Protein AF-A0A7K1B2I3-F1 (afdb_monomer)

Sequence (216 aa):
MTERLTTEQFRALHPAQASAEKARLERSIAGKRATAAGRYFERELASVHAGWERSLVARIRMLPVPTVPVKTAGRGFTGLRKLSERQDVDFLGVMGPSADLLGDKRLPMLQGRMIALEVKATTEHANRLKVVAPGKGYGGLRAHQLNALIDLHNWYAAVVAVLWKNEDRIGVLTGRQMVNRYPDRAKPPTSFEWADFEQIDRLDQWLLVAARGALS

Solvent-accessible surface area (backbone atoms only — not comparable to full-atom values): 11903 Å² total; per-residue (Å²): 136,83,84,78,73,48,76,67,56,46,37,72,76,35,50,69,60,45,50,53,50,51,56,50,51,53,51,52,50,52,51,54,50,24,53,51,50,32,57,50,52,54,50,54,49,51,52,49,31,52,52,29,40,77,60,36,26,24,47,58,43,73,59,80,82,50,63,37,77,40,75,49,92,96,68,53,73,70,86,45,67,42,78,64,60,85,77,51,51,49,27,44,32,32,33,22,85,39,29,45,80,72,75,42,91,67,39,55,82,42,44,71,30,43,31,39,34,32,77,47,46,39,77,53,93,59,68,53,50,37,34,35,55,91,95,56,80,90,83,58,49,43,51,66,28,53,51,45,41,44,46,39,25,74,77,62,66,18,33,16,35,39,39,38,36,44,57,96,43,38,30,39,34,22,32,48,52,50,44,72,73,43,74,53,79,92,58,71,55,66,51,46,49,55,87,65,29,53,76,46,94,49,80,86,47,52,62,56,54,18,42,53,37,63,75,108

pLDDT: mean 86.62, std 11.39, range [39.0, 98.5]

Mean predicted aligned error: 8.17 Å

Secondary structure (DSSP, 8-state):
------HHHHHHH-HHHHHHHHHHHHHHHHHHHHHHHHHHHHHHHHHHHHHHHHTTSEEEEEPPPPEEEEEETTTEEEEEEEE-S--S-SEEEEE-TTGGGGS-TTGGGGTT-EEEEEEEEESS--SEEEEEPTT--SSSEEHHHHHHHHHHHHHH--EEEEEEEETTEEEEEEHHHHHHH---TTS--SEEEGGGSEEESSGGGHHHHHHHHHH-

Foldseek 3Di:
DDDDQDPVRCCVVCVPVVVVVVVVVVVVVQVVVQVVQQVVVVVVVVVLQVVCVVVQQKHKDFDDQAWDFDQDPPPGTPPDIDRDDDDLARMKIFGGCVVCVLPDPCRNVRHGAMETEHEGEGQAQDQKFFEDEPPDDDGGHDLSSLVVQLCSCPPRLHLYWYWYHRNQKIFTQESQLSCVVPVDSVDDDRIDGSVSTDIDNDPSNRSVVSVVSSVD

Structure (mmCIF, N/CA/C/O backbone):
data_AF-A0A7K1B2I3-F1
#
_entry.id   AF-A0A7K1B2I3-F1
#
loop_
_atom_site.group_PDB
_atom_site.id
_atom_site.type_symbol
_atom_site.label_atom_id
_atom_site.label_alt_id
_atom_site.label_comp_id
_atom_site.label_asym_id
_atom_site.label_entity_id
_atom_site.label_seq_id
_atom_site.pdbx_PDB_ins_code
_atom_site.Cartn_x
_atom_site.Cartn_y
_atom_site.Cartn_z
_atom_site.occupancy
_atom_site.B_iso_or_equiv
_atom_site.auth_seq_id
_atom_site.auth_comp_id
_atom_site.auth_asym_id
_atom_site.auth_atom_id
_atom_site.pdbx_PDB_model_num
ATOM 1 N N . MET A 1 1 ? 34.674 -16.429 -45.889 1.00 39.00 1 MET A N 1
ATOM 2 C CA . MET A 1 1 ? 35.081 -16.555 -44.475 1.00 39.00 1 MET A CA 1
ATOM 3 C C . MET A 1 1 ? 34.605 -15.306 -43.752 1.00 39.00 1 MET A C 1
ATOM 5 O O . MET A 1 1 ? 35.021 -14.226 -44.139 1.00 39.00 1 MET A O 1
ATOM 9 N N . THR A 1 2 ? 33.676 -15.417 -42.804 1.00 46.53 2 THR A N 1
ATOM 10 C CA . THR A 1 2 ? 33.201 -14.278 -41.999 1.00 46.53 2 THR A CA 1
ATOM 11 C C . THR A 1 2 ? 33.968 -14.296 -40.682 1.00 46.53 2 THR A C 1
ATOM 13 O O . THR A 1 2 ? 33.688 -15.132 -39.823 1.00 46.53 2 THR A O 1
ATOM 16 N N . GLU A 1 3 ? 34.974 -13.432 -40.541 1.00 53.03 3 GLU A N 1
ATOM 17 C CA . GLU A 1 3 ? 35.676 -13.254 -39.268 1.00 53.03 3 GLU A CA 1
ATOM 18 C C . GLU A 1 3 ? 34.683 -12.743 -38.219 1.00 53.03 3 GLU A C 1
ATOM 20 O O . GLU A 1 3 ? 34.057 -11.694 -38.377 1.00 53.03 3 GLU A O 1
ATOM 25 N N . ARG A 1 4 ? 34.482 -13.523 -37.151 1.00 58.97 4 ARG A N 1
ATOM 26 C CA . ARG A 1 4 ? 33.692 -13.083 -36.001 1.00 58.97 4 ARG A CA 1
ATOM 27 C C . ARG A 1 4 ? 34.584 -12.200 -35.141 1.00 58.97 4 ARG A C 1
ATOM 29 O O . ARG A 1 4 ? 35.516 -12.700 -34.519 1.00 58.97 4 ARG A O 1
ATOM 36 N N . LEU A 1 5 ? 34.272 -10.907 -35.106 1.00 66.88 5 LEU A N 1
ATOM 37 C CA . LEU A 1 5 ? 34.878 -9.956 -34.176 1.00 66.88 5 LEU A CA 1
ATOM 38 C C . LEU A 1 5 ? 34.759 -10.477 -32.741 1.00 66.88 5 LEU A C 1
ATOM 40 O O . LEU A 1 5 ? 33.695 -10.951 -32.325 1.00 66.88 5 LEU A O 1
ATOM 44 N N . THR A 1 6 ? 35.839 -10.367 -31.972 1.00 77.31 6 THR A N 1
ATOM 45 C CA . THR A 1 6 ? 35.788 -10.645 -30.535 1.00 77.31 6 THR A CA 1
ATOM 46 C C . THR A 1 6 ? 34.947 -9.583 -29.823 1.00 77.31 6 THR A C 1
ATOM 48 O O . THR A 1 6 ? 34.767 -8.466 -30.312 1.00 77.31 6 THR A O 1
ATOM 51 N N . THR A 1 7 ? 34.433 -9.900 -28.632 1.00 66.94 7 THR A N 1
ATOM 52 C CA . THR A 1 7 ? 33.639 -8.960 -27.821 1.00 66.94 7 THR A CA 1
ATOM 53 C C . THR A 1 7 ? 34.386 -7.649 -27.548 1.00 66.94 7 THR A C 1
ATOM 55 O O . THR A 1 7 ? 33.771 -6.587 -27.488 1.00 66.94 7 THR A O 1
ATOM 58 N N . GLU A 1 8 ? 35.711 -7.703 -27.403 1.00 69.12 8 GLU A N 1
ATOM 59 C CA . GLU A 1 8 ? 36.558 -6.521 -27.208 1.00 69.12 8 GLU A CA 1
ATOM 60 C C . GLU A 1 8 ? 36.711 -5.705 -28.495 1.00 69.12 8 GLU A C 1
ATOM 62 O O . GLU A 1 8 ? 36.554 -4.485 -28.462 1.00 69.12 8 GLU A O 1
ATOM 67 N N . GLN A 1 9 ? 36.901 -6.367 -29.642 1.00 72.69 9 GLN A N 1
ATOM 68 C CA . GLN A 1 9 ? 36.965 -5.702 -30.947 1.00 72.69 9 GLN A CA 1
ATOM 69 C C . GLN A 1 9 ? 35.623 -5.053 -31.326 1.00 72.69 9 GLN A C 1
ATOM 71 O O . GLN A 1 9 ? 35.599 -3.924 -31.810 1.00 72.69 9 GLN A O 1
ATOM 76 N N . PHE A 1 10 ? 34.493 -5.705 -31.034 1.00 67.56 10 PHE A N 1
ATOM 77 C CA . PHE A 1 10 ? 33.159 -5.131 -31.239 1.00 67.56 10 PHE A CA 1
ATOM 78 C C . PHE A 1 10 ? 32.920 -3.891 -30.361 1.00 67.56 10 PHE A C 1
ATOM 80 O O . PHE A 1 10 ? 32.390 -2.890 -30.838 1.00 67.56 10 PHE A O 1
ATOM 87 N N . ARG A 1 11 ? 33.345 -3.918 -29.088 1.00 65.56 11 ARG A N 1
ATOM 88 C CA . ARG A 1 11 ? 33.242 -2.754 -28.185 1.00 65.56 11 ARG A CA 1
ATOM 89 C C . ARG A 1 11 ? 34.089 -1.572 -28.652 1.00 65.56 11 ARG A C 1
ATOM 91 O O . ARG A 1 11 ? 33.643 -0.437 -28.507 1.00 65.56 11 ARG A O 1
ATOM 98 N N . ALA A 1 12 ? 35.272 -1.837 -29.204 1.00 66.88 12 ALA A N 1
ATOM 99 C CA . ALA A 1 12 ? 36.150 -0.807 -29.750 1.00 66.88 12 ALA A CA 1
ATOM 100 C C . ALA A 1 12 ? 35.588 -0.181 -31.041 1.00 66.88 12 ALA A C 1
ATOM 102 O O . ALA A 1 12 ? 35.685 1.029 -31.224 1.00 66.88 12 ALA A O 1
ATOM 103 N N . LEU A 1 13 ? 34.956 -0.985 -31.904 1.00 72.44 13 LEU A N 1
ATOM 104 C CA . LEU A 1 13 ? 34.384 -0.534 -33.181 1.00 72.44 13 LEU A CA 1
ATOM 105 C C . LEU A 1 13 ? 32.986 0.097 -33.045 1.00 72.44 13 LEU A C 1
ATOM 107 O O . LEU A 1 13 ? 32.622 0.963 -33.840 1.00 72.44 13 LEU A O 1
ATOM 111 N N . HIS A 1 14 ? 32.205 -0.295 -32.033 1.00 68.50 14 HIS A N 1
ATOM 112 C CA . HIS A 1 14 ? 30.835 0.188 -31.808 1.00 68.50 14 HIS A CA 1
ATOM 113 C C . HIS A 1 14 ? 30.597 0.655 -30.355 1.00 68.50 14 HIS A C 1
ATOM 115 O O . HIS A 1 14 ? 29.705 0.142 -29.666 1.00 68.50 14 HIS A O 1
ATOM 121 N N . PRO A 1 15 ? 31.339 1.667 -29.867 1.00 71.25 15 PRO A N 1
ATOM 122 C CA . PRO A 1 15 ? 31.304 2.087 -28.462 1.00 71.25 15 PRO A CA 1
ATOM 123 C C . PRO A 1 15 ? 29.914 2.560 -27.999 1.00 71.25 15 PRO A C 1
ATOM 125 O O . PRO A 1 15 ? 29.503 2.281 -26.872 1.00 71.25 15 PRO A O 1
ATOM 128 N N . ALA A 1 16 ? 29.141 3.210 -28.877 1.00 70.44 16 ALA A N 1
ATOM 129 C CA . ALA A 1 16 ? 27.781 3.660 -28.568 1.00 70.44 16 ALA A CA 1
ATOM 130 C C . ALA A 1 16 ? 26.792 2.492 -28.377 1.00 70.44 16 ALA A C 1
ATOM 132 O O . ALA A 1 16 ? 25.972 2.520 -27.457 1.00 70.44 16 ALA A O 1
ATOM 133 N N . GLN A 1 17 ? 26.886 1.443 -29.202 1.00 72.00 17 GLN A N 1
ATOM 134 C CA . GLN A 1 17 ? 26.028 0.256 -29.093 1.00 72.00 17 GLN A CA 1
ATOM 135 C C . GLN A 1 17 ? 26.407 -0.590 -27.873 1.00 72.00 17 GLN A C 1
ATOM 137 O O . GLN A 1 17 ? 25.529 -0.994 -27.111 1.00 72.00 17 GLN A O 1
ATOM 142 N N . ALA A 1 18 ? 27.707 -0.767 -27.619 1.00 68.31 18 ALA A N 1
ATOM 143 C CA . ALA A 1 18 ? 28.205 -1.438 -26.422 1.00 68.31 18 ALA A CA 1
ATOM 144 C C . ALA A 1 18 ? 27.770 -0.736 -25.121 1.00 68.31 18 ALA A C 1
ATOM 146 O O . ALA A 1 18 ? 27.365 -1.399 -24.164 1.00 68.31 18 ALA A O 1
ATOM 147 N N . SER A 1 19 ? 27.809 0.601 -25.092 1.00 74.81 19 SER A N 1
ATOM 148 C CA . SER A 1 19 ? 27.317 1.402 -23.963 1.00 74.81 19 SER A CA 1
ATOM 149 C C . SER A 1 19 ? 25.803 1.243 -23.762 1.00 74.81 19 SER A C 1
ATOM 151 O O . SER A 1 19 ? 25.343 0.986 -22.646 1.00 74.81 19 SER A O 1
ATOM 153 N N . ALA A 1 20 ? 25.019 1.296 -24.845 1.00 74.12 20 ALA A N 1
ATOM 154 C CA . ALA A 1 20 ? 23.568 1.108 -24.790 1.00 74.12 20 ALA A CA 1
ATOM 155 C C . ALA A 1 20 ? 23.169 -0.295 -24.292 1.00 74.12 20 ALA A C 1
ATOM 157 O O . ALA A 1 20 ? 22.218 -0.438 -23.516 1.00 74.12 20 ALA A O 1
ATOM 158 N N . GLU A 1 21 ? 23.905 -1.328 -24.704 1.00 72.06 21 GLU A N 1
ATOM 159 C CA . GLU A 1 21 ? 23.673 -2.711 -24.291 1.00 72.06 21 GLU A CA 1
ATOM 160 C C . GLU A 1 21 ? 24.080 -2.959 -22.833 1.00 72.06 21 GLU A C 1
ATOM 162 O O . GLU A 1 21 ? 23.312 -3.567 -22.080 1.00 72.06 21 GLU A O 1
ATOM 167 N N . LYS A 1 22 ? 25.206 -2.387 -22.387 1.00 76.31 22 LYS A N 1
ATOM 168 C CA . LYS A 1 22 ? 25.591 -2.363 -20.968 1.00 76.31 22 LYS A CA 1
ATOM 169 C C . LYS A 1 22 ? 24.502 -1.705 -20.111 1.00 76.31 22 LYS A C 1
ATOM 171 O O . LYS A 1 22 ? 24.010 -2.329 -19.173 1.00 76.31 22 LYS A O 1
ATOM 176 N N . ALA A 1 23 ? 24.028 -0.520 -20.499 1.00 71.19 23 ALA A N 1
ATOM 177 C CA . ALA A 1 23 ? 22.956 0.187 -19.793 1.00 71.19 23 ALA A CA 1
ATOM 178 C C . ALA A 1 23 ? 21.617 -0.578 -19.808 1.00 71.19 23 ALA A C 1
ATOM 180 O O . ALA A 1 23 ? 20.786 -0.437 -18.907 1.00 71.19 23 ALA A O 1
ATOM 181 N N . ARG A 1 24 ? 21.346 -1.380 -20.845 1.00 75.69 24 ARG A N 1
ATOM 182 C CA . ARG A 1 24 ? 20.170 -2.266 -20.898 1.00 75.69 24 ARG A CA 1
ATOM 183 C C . ARG A 1 24 ? 20.307 -3.436 -19.920 1.00 75.69 24 ARG A C 1
ATOM 185 O O . ARG A 1 24 ? 19.342 -3.741 -19.217 1.00 75.69 24 ARG A O 1
ATOM 192 N N . LEU A 1 25 ? 21.473 -4.078 -19.873 1.00 72.50 25 LEU A N 1
ATOM 193 C CA . LEU A 1 25 ? 21.763 -5.181 -18.952 1.00 72.50 25 LEU A CA 1
ATOM 194 C C . LEU A 1 25 ? 21.707 -4.719 -17.494 1.00 72.50 25 LEU A C 1
ATOM 196 O O . LEU A 1 25 ? 21.034 -5.358 -16.686 1.00 72.50 25 LEU A O 1
ATOM 200 N N . GLU A 1 26 ? 22.317 -3.577 -17.178 1.00 76.56 26 GLU A N 1
ATOM 201 C CA . GLU A 1 26 ? 22.266 -2.964 -15.845 1.00 76.56 26 GLU A CA 1
ATOM 202 C C . GLU A 1 26 ? 20.821 -2.688 -15.414 1.00 76.56 26 GLU A C 1
ATOM 204 O O . GLU A 1 26 ? 20.403 -3.129 -14.342 1.00 76.56 26 GLU A O 1
ATOM 209 N N . ARG A 1 27 ? 20.004 -2.087 -16.294 1.00 73.00 27 ARG A N 1
ATOM 210 C CA . ARG A 1 27 ? 18.562 -1.898 -16.046 1.00 73.00 27 ARG A CA 1
ATOM 211 C C . ARG A 1 27 ? 17.826 -3.218 -15.813 1.00 73.00 27 ARG A C 1
ATOM 213 O O . ARG A 1 27 ? 16.960 -3.291 -14.941 1.00 73.00 27 ARG A O 1
ATOM 220 N N . SER A 1 28 ? 18.156 -4.270 -16.562 1.00 75.62 28 SER A N 1
ATOM 221 C CA . SER A 1 28 ? 17.544 -5.588 -16.365 1.00 75.62 28 SER A CA 1
ATOM 222 C C . SER A 1 28 ? 17.925 -6.210 -15.020 1.00 75.62 28 SER A C 1
ATOM 224 O O . SER A 1 28 ? 17.071 -6.842 -14.393 1.00 75.62 28 SER A O 1
ATOM 226 N N . ILE A 1 29 ? 19.177 -6.064 -14.581 1.00 73.56 29 ILE A N 1
ATOM 227 C CA . ILE A 1 29 ? 19.655 -6.575 -13.290 1.00 73.56 29 ILE A CA 1
ATOM 228 C C . ILE A 1 29 ? 18.995 -5.801 -12.145 1.00 73.56 29 ILE A C 1
ATOM 230 O O . ILE A 1 29 ? 18.458 -6.428 -11.230 1.00 73.56 29 ILE A O 1
ATOM 234 N N . ALA A 1 30 ? 18.956 -4.468 -12.231 1.00 71.06 30 ALA A N 1
ATOM 235 C CA . ALA A 1 30 ? 18.268 -3.612 -11.267 1.00 71.06 30 ALA A CA 1
ATOM 236 C C . ALA A 1 30 ? 16.782 -3.993 -11.140 1.00 71.06 30 ALA A C 1
ATOM 238 O O . ALA A 1 30 ? 16.285 -4.202 -10.034 1.00 71.06 30 ALA A O 1
ATOM 239 N N . GLY A 1 31 ? 16.090 -4.219 -12.264 1.00 69.56 31 GLY A N 1
ATOM 240 C CA . GLY A 1 31 ? 14.696 -4.675 -12.263 1.00 69.56 31 GLY A CA 1
ATOM 241 C C . GLY A 1 31 ? 14.488 -6.034 -11.579 1.00 69.56 31 GLY A C 1
ATOM 242 O O . GLY A 1 31 ? 13.541 -6.206 -10.805 1.00 69.56 31 GLY A O 1
ATOM 243 N N . LYS A 1 32 ? 15.389 -7.001 -11.804 1.00 76.06 32 LYS A N 1
ATOM 244 C CA . LYS A 1 32 ? 15.342 -8.310 -11.124 1.00 76.06 32 LYS A CA 1
ATOM 245 C C . LYS A 1 32 ? 15.567 -8.181 -9.615 1.00 76.06 32 LYS A C 1
ATOM 247 O O . LYS A 1 32 ? 14.852 -8.827 -8.849 1.00 76.06 32 LYS A O 1
ATOM 252 N N . ARG A 1 33 ? 16.513 -7.336 -9.190 1.00 73.00 33 ARG A N 1
ATOM 253 C CA . ARG A 1 33 ? 16.783 -7.052 -7.770 1.00 73.00 33 ARG A CA 1
ATOM 254 C C . ARG A 1 33 ? 15.584 -6.387 -7.093 1.00 73.00 33 ARG A C 1
ATOM 256 O O . ARG A 1 33 ? 15.138 -6.885 -6.065 1.00 73.00 33 ARG A O 1
ATOM 263 N N . ALA A 1 34 ? 14.996 -5.364 -7.713 1.00 71.56 34 ALA A N 1
ATOM 264 C CA . ALA A 1 34 ? 13.784 -4.706 -7.220 1.00 71.56 34 ALA A CA 1
ATOM 265 C C . ALA A 1 34 ? 12.611 -5.688 -7.062 1.00 71.56 34 ALA A C 1
ATOM 267 O O . ALA A 1 34 ? 11.933 -5.691 -6.040 1.00 71.56 34 ALA A O 1
ATOM 268 N N . THR A 1 35 ? 12.424 -6.589 -8.031 1.00 78.25 35 THR A N 1
ATOM 269 C CA . THR A 1 35 ? 11.387 -7.635 -7.954 1.00 78.25 35 THR A CA 1
ATOM 270 C C . THR A 1 35 ? 11.635 -8.602 -6.792 1.00 78.25 35 THR A C 1
ATOM 272 O O . THR A 1 35 ? 10.702 -9.017 -6.107 1.00 78.25 35 THR A O 1
ATOM 275 N N . ALA A 1 36 ? 12.892 -8.991 -6.556 1.00 79.88 36 ALA A N 1
ATOM 276 C CA . ALA A 1 36 ? 13.245 -9.853 -5.431 1.00 79.88 36 ALA A CA 1
ATOM 277 C C . ALA A 1 36 ? 13.013 -9.158 -4.078 1.00 79.88 36 ALA A C 1
ATOM 279 O O . ALA A 1 36 ? 12.425 -9.771 -3.188 1.00 79.88 36 ALA A O 1
ATOM 280 N N . ALA A 1 37 ? 13.409 -7.888 -3.956 1.00 80.00 37 ALA A N 1
ATOM 281 C CA . ALA A 1 37 ? 13.174 -7.079 -2.762 1.00 80.00 37 ALA A CA 1
ATOM 282 C C . ALA A 1 37 ? 11.676 -6.886 -2.482 1.00 80.00 37 ALA A C 1
ATOM 284 O O . ALA A 1 37 ? 11.250 -7.070 -1.345 1.00 80.00 37 ALA A O 1
ATOM 285 N N . GLY A 1 38 ? 10.872 -6.620 -3.518 1.00 84.00 38 GLY A N 1
ATOM 286 C CA . GLY A 1 38 ? 9.412 -6.541 -3.405 1.00 84.00 38 GLY A CA 1
ATOM 287 C C . GLY A 1 38 ? 8.804 -7.823 -2.839 1.00 84.00 38 GLY A C 1
ATOM 288 O O . GLY A 1 38 ? 8.126 -7.780 -1.820 1.00 84.00 38 GLY A O 1
ATOM 289 N N . ARG A 1 39 ? 9.156 -8.986 -3.403 1.00 87.00 39 ARG A N 1
ATOM 290 C CA . ARG A 1 39 ? 8.669 -10.287 -2.904 1.00 87.00 39 ARG A CA 1
ATOM 291 C C . ARG A 1 39 ? 9.111 -10.606 -1.478 1.00 87.00 39 ARG A C 1
ATOM 293 O O . ARG A 1 39 ? 8.418 -11.320 -0.759 1.00 87.00 39 ARG A O 1
ATOM 300 N N . TYR A 1 40 ? 10.300 -10.167 -1.071 1.00 89.44 40 TYR A N 1
ATOM 301 C CA . TYR A 1 40 ? 10.732 -10.321 0.315 1.00 89.44 40 TYR A CA 1
ATOM 302 C C . TYR A 1 40 ? 9.883 -9.445 1.244 1.00 89.44 40 TYR A C 1
ATOM 304 O O . TYR A 1 40 ? 9.321 -9.965 2.203 1.00 89.44 40 TYR A O 1
ATOM 312 N N . PHE A 1 41 ? 9.686 -8.177 0.884 1.00 92.62 41 PHE A N 1
ATOM 313 C CA . PHE A 1 41 ? 8.874 -7.242 1.659 1.00 92.62 41 PHE A CA 1
ATOM 314 C C . PHE A 1 41 ? 7.400 -7.673 1.773 1.00 92.62 41 PHE A C 1
ATOM 316 O O . PHE A 1 41 ? 6.819 -7.623 2.854 1.00 92.62 41 PHE A O 1
ATOM 323 N N . GLU A 1 42 ? 6.809 -8.194 0.695 1.00 93.12 42 GLU A N 1
ATOM 324 C CA . GLU A 1 42 ? 5.458 -8.778 0.701 1.00 93.12 42 GLU A CA 1
ATOM 325 C C . GLU A 1 42 ? 5.330 -9.960 1.678 1.00 93.12 42 GLU A C 1
ATOM 327 O O . GLU A 1 42 ? 4.302 -10.114 2.340 1.00 93.12 42 GLU A O 1
ATOM 332 N N . ARG A 1 43 ? 6.376 -10.789 1.815 1.00 92.69 43 ARG A N 1
ATOM 333 C CA . ARG A 1 43 ? 6.393 -11.900 2.783 1.00 92.69 43 ARG A CA 1
ATOM 334 C C . ARG A 1 43 ? 6.509 -11.412 4.223 1.00 92.69 43 ARG A C 1
ATOM 336 O O . ARG A 1 43 ? 5.840 -11.966 5.094 1.00 92.69 43 ARG A O 1
ATOM 343 N N . GLU A 1 44 ? 7.316 -10.383 4.474 1.00 94.81 44 GLU A N 1
ATOM 344 C CA . GLU A 1 44 ? 7.393 -9.744 5.795 1.00 94.81 44 GLU A CA 1
ATOM 345 C C . GLU A 1 44 ? 6.030 -9.167 6.196 1.00 94.81 44 GLU A C 1
ATOM 347 O O . GLU A 1 44 ? 5.541 -9.442 7.294 1.00 94.81 44 GLU A O 1
ATOM 352 N N . LEU A 1 45 ? 5.363 -8.467 5.271 1.00 96.25 45 LEU A N 1
ATOM 353 C CA . LEU A 1 45 ? 4.000 -7.966 5.464 1.00 96.25 45 LEU A CA 1
ATOM 354 C C . LEU A 1 45 ? 3.008 -9.091 5.758 1.00 96.25 45 LEU A C 1
ATOM 356 O O . LEU A 1 45 ? 2.231 -8.989 6.705 1.00 96.25 45 LEU A O 1
ATOM 360 N N . ALA A 1 46 ? 3.051 -10.188 5.000 1.00 95.19 46 ALA A N 1
ATOM 361 C CA . ALA A 1 46 ? 2.181 -11.335 5.242 1.00 95.19 46 ALA A CA 1
ATOM 362 C C . ALA A 1 46 ? 2.366 -11.921 6.656 1.00 95.19 46 ALA A C 1
ATOM 364 O O . ALA A 1 46 ? 1.381 -12.292 7.296 1.00 95.19 46 ALA A O 1
ATOM 365 N N . SER A 1 47 ? 3.603 -11.959 7.165 1.00 95.88 47 SER A N 1
ATOM 366 C CA . SER A 1 47 ? 3.900 -12.406 8.532 1.00 95.88 47 SER A CA 1
ATOM 367 C C . SER A 1 47 ? 3.286 -11.480 9.589 1.00 95.88 47 SER A C 1
ATOM 369 O O . SER A 1 47 ? 2.601 -11.951 10.503 1.00 95.88 47 SER A O 1
ATOM 371 N N . VAL A 1 48 ? 3.452 -10.162 9.424 1.00 96.50 48 VAL A N 1
ATOM 372 C CA . VAL A 1 48 ? 2.850 -9.146 10.309 1.00 96.50 48 VAL A CA 1
ATOM 373 C C . VAL A 1 48 ? 1.322 -9.244 10.290 1.00 96.50 48 VAL A C 1
ATOM 375 O O . VAL A 1 48 ? 0.694 -9.327 11.346 1.00 96.50 48 VAL A O 1
ATOM 378 N N . HIS A 1 49 ? 0.715 -9.329 9.104 1.00 97.88 49 HIS A N 1
ATOM 379 C CA . HIS A 1 49 ? -0.738 -9.448 8.947 1.00 97.88 49 HIS A CA 1
ATOM 380 C C . HIS A 1 49 ? -1.291 -10.728 9.584 1.00 97.88 49 HIS A C 1
ATOM 382 O O . HIS A 1 49 ? -2.363 -10.699 10.185 1.00 97.88 49 HIS A O 1
ATOM 388 N N . ALA A 1 50 ? -0.564 -11.846 9.498 1.00 97.06 50 ALA A N 1
ATOM 389 C CA . ALA A 1 50 ? -0.949 -13.081 10.174 1.00 97.06 50 ALA A CA 1
ATOM 390 C C . ALA A 1 50 ? -0.899 -12.935 11.705 1.00 97.06 50 ALA A C 1
ATOM 392 O O . ALA A 1 50 ? -1.732 -13.513 12.403 1.00 97.06 50 ALA A O 1
ATOM 393 N N . GLY A 1 51 ? 0.054 -12.160 12.234 1.00 96.44 51 GLY A N 1
ATOM 394 C CA . GLY A 1 51 ? 0.095 -11.784 13.648 1.00 96.44 51 GLY A CA 1
ATOM 395 C C . GLY A 1 51 ? -1.152 -11.012 14.074 1.00 96.44 51 GLY A C 1
ATOM 396 O O . GLY A 1 51 ? -1.825 -11.420 15.019 1.00 96.44 51 GLY A O 1
ATOM 397 N N . TRP A 1 52 ? -1.500 -9.965 13.326 1.00 97.06 52 TRP A N 1
ATOM 398 C CA . TRP A 1 52 ? -2.690 -9.153 13.590 1.00 97.06 52 TRP A CA 1
ATOM 399 C C . TRP A 1 52 ? -3.997 -9.910 13.466 1.00 97.06 52 TRP A C 1
ATOM 401 O O . TRP A 1 52 ? -4.923 -9.654 14.230 1.00 97.06 52 TRP A O 1
ATOM 411 N N . GLU A 1 53 ? -4.091 -10.847 12.531 1.00 97.38 53 GLU A N 1
ATOM 412 C CA . GLU A 1 53 ? -5.292 -11.657 12.418 1.00 97.38 53 GLU A CA 1
ATOM 413 C C . GLU A 1 53 ? -5.463 -12.574 13.629 1.00 97.38 53 GLU A C 1
ATOM 415 O O . GLU A 1 53 ? -6.568 -12.670 14.162 1.00 97.38 53 GLU A O 1
ATOM 420 N N . ARG A 1 54 ? -4.380 -13.212 14.098 1.00 96.94 54 ARG A N 1
ATOM 421 C CA . ARG A 1 54 ? -4.416 -14.050 15.308 1.00 96.94 54 ARG A CA 1
ATOM 422 C C . ARG A 1 54 ? -4.814 -13.251 16.546 1.00 96.94 54 ARG A C 1
ATOM 424 O O . ARG A 1 54 ? -5.513 -13.783 17.400 1.00 96.94 54 ARG A O 1
ATOM 431 N N . SER A 1 55 ? -4.388 -11.994 16.633 1.00 95.81 55 SER A N 1
ATOM 432 C CA . SER A 1 55 ? -4.736 -11.090 17.732 1.00 95.81 55 SER A CA 1
ATOM 433 C C . SER A 1 55 ? -6.007 -10.271 17.483 1.00 95.81 55 SER A C 1
ATOM 435 O O . SER A 1 55 ? -6.267 -9.347 18.243 1.00 95.81 55 SER A O 1
ATOM 437 N N . LEU A 1 56 ? -6.770 -10.555 16.418 1.00 96.81 56 LEU A N 1
ATOM 438 C CA . LEU A 1 56 ? -7.998 -9.839 16.042 1.00 96.81 56 LEU A CA 1
ATOM 439 C C . LEU A 1 56 ? -7.834 -8.312 15.869 1.00 96.81 56 LEU A C 1
ATOM 441 O O . LEU A 1 56 ? -8.801 -7.560 15.985 1.00 96.81 56 LEU A O 1
ATOM 445 N N . VAL A 1 57 ? -6.624 -7.845 15.556 1.00 96.25 57 VAL A N 1
ATOM 446 C CA . VAL A 1 57 ? -6.317 -6.430 15.279 1.00 96.25 57 VAL A CA 1
ATOM 447 C C . VAL A 1 57 ? -6.809 -6.039 13.890 1.00 96.25 57 VAL A C 1
ATOM 449 O O . VAL A 1 57 ? -7.444 -5.002 13.714 1.00 96.25 57 VAL A O 1
ATOM 452 N N . ALA A 1 58 ? -6.523 -6.872 12.890 1.00 97.69 58 ALA A N 1
ATOM 453 C CA . ALA A 1 58 ? -6.943 -6.672 11.510 1.00 97.69 58 ALA A CA 1
ATOM 454 C C . ALA A 1 58 ? -6.857 -7.985 10.731 1.00 97.69 58 ALA A C 1
ATOM 456 O O . ALA A 1 58 ? -5.990 -8.819 10.994 1.00 97.69 58 ALA A O 1
ATOM 457 N N . ARG A 1 59 ? -7.713 -8.146 9.720 1.00 98.00 59 ARG A N 1
ATOM 458 C CA . ARG A 1 59 ? -7.586 -9.220 8.724 1.00 9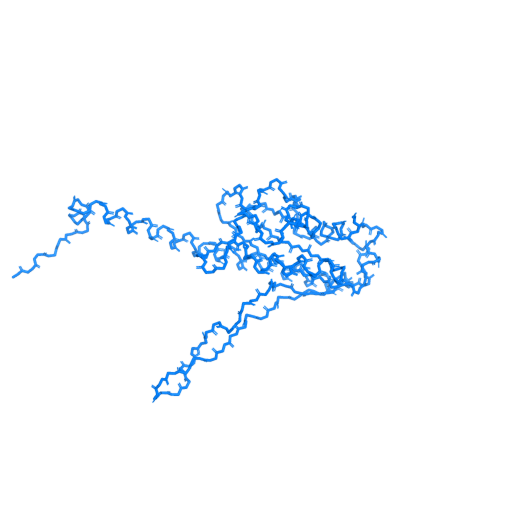8.00 59 ARG A CA 1
ATOM 459 C C . ARG A 1 59 ? -7.262 -8.593 7.379 1.00 98.00 59 ARG A C 1
ATOM 461 O O . ARG A 1 59 ? -8.140 -8.002 6.761 1.00 98.00 59 ARG A O 1
ATOM 468 N N . ILE A 1 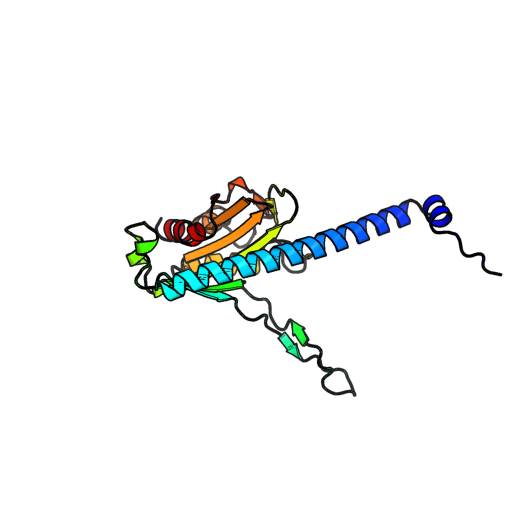60 ? -6.018 -8.743 6.931 1.00 98.12 60 ILE A N 1
ATOM 469 C CA . ILE A 1 60 ? -5.508 -8.175 5.675 1.00 98.12 60 ILE A CA 1
ATOM 470 C C . ILE A 1 60 ? -4.965 -9.305 4.798 1.00 98.12 60 ILE A C 1
ATOM 472 O O . ILE A 1 60 ? -4.309 -10.232 5.289 1.00 98.12 60 ILE A O 1
ATOM 476 N N . ARG A 1 61 ? -5.261 -9.253 3.499 1.00 96.62 61 ARG A N 1
ATOM 477 C CA . ARG A 1 61 ? -4.875 -10.256 2.504 1.00 96.62 61 ARG A CA 1
ATOM 478 C C . ARG A 1 61 ? -4.347 -9.596 1.247 1.00 96.62 61 ARG A C 1
ATOM 480 O O . ARG A 1 61 ? -4.876 -8.583 0.804 1.00 96.62 61 ARG A O 1
ATOM 487 N N . MET A 1 62 ? -3.324 -10.215 0.670 1.00 95.38 62 MET A N 1
ATOM 488 C CA . MET A 1 62 ? -2.876 -9.881 -0.674 1.00 95.38 62 MET A CA 1
ATOM 489 C C . MET A 1 62 ? -3.930 -10.362 -1.667 1.00 95.38 62 MET A C 1
ATOM 491 O O . MET A 1 62 ? -4.403 -11.500 -1.565 1.00 95.38 62 MET A O 1
ATOM 495 N N . LEU A 1 63 ? -4.307 -9.506 -2.607 1.00 93.12 63 LEU A N 1
ATOM 496 C CA . LEU A 1 63 ? -5.231 -9.886 -3.662 1.00 93.12 63 LEU A CA 1
ATOM 497 C C . LEU A 1 63 ? -4.502 -10.724 -4.728 1.00 93.12 63 LEU A C 1
ATOM 499 O O . LEU A 1 63 ? -3.331 -10.475 -5.028 1.00 93.12 63 LEU A O 1
ATOM 503 N N . PRO A 1 64 ? -5.169 -11.736 -5.307 1.00 89.19 64 PRO A N 1
ATOM 504 C CA . PRO A 1 64 ? -4.586 -12.525 -6.379 1.00 89.19 64 PRO A CA 1
ATOM 505 C C . PRO A 1 64 ? -4.428 -11.676 -7.643 1.00 89.19 64 PRO A C 1
ATOM 507 O O . PRO A 1 64 ? -5.329 -10.930 -8.019 1.00 89.19 64 PRO A O 1
ATOM 510 N N . VAL A 1 65 ? -3.310 -11.857 -8.348 1.00 86.56 65 VAL A N 1
ATOM 511 C CA . VAL A 1 65 ? -3.063 -11.154 -9.610 1.00 86.56 65 VAL A CA 1
ATOM 512 C C . VAL A 1 65 ? -4.073 -11.625 -10.670 1.00 86.56 65 VAL A C 1
ATOM 514 O O . VAL A 1 65 ? -4.082 -12.815 -11.020 1.00 86.56 65 VAL A O 1
ATOM 517 N N . PRO A 1 66 ? -4.905 -10.727 -11.226 1.00 84.12 66 PRO A N 1
ATOM 518 C CA . PRO A 1 66 ? -5.942 -11.103 -12.178 1.00 84.12 66 PRO A CA 1
ATOM 519 C C . PRO A 1 66 ? -5.308 -11.538 -13.507 1.00 84.12 66 PRO A C 1
ATOM 521 O O . PRO A 1 66 ? -4.573 -10.791 -14.162 1.00 84.12 66 PRO A O 1
ATOM 524 N N . THR A 1 67 ? -5.564 -12.785 -13.908 1.00 87.81 67 THR A N 1
ATOM 525 C CA . THR A 1 67 ? -4.999 -13.375 -15.128 1.00 87.81 67 THR A CA 1
ATOM 526 C C . THR A 1 67 ? -6.029 -14.180 -15.909 1.00 87.81 67 THR A C 1
ATOM 528 O O . THR A 1 67 ? -6.827 -14.915 -15.328 1.00 87.81 67 THR A O 1
ATOM 531 N N . VAL A 1 68 ? -5.947 -14.131 -17.240 1.00 85.19 68 VAL A N 1
ATOM 532 C CA . VAL A 1 68 ? -6.755 -14.943 -18.161 1.00 85.19 68 VAL A CA 1
ATOM 533 C C . VAL A 1 68 ? -5.875 -15.894 -18.975 1.00 85.19 68 VAL A C 1
ATOM 535 O O . VAL A 1 68 ? -4.744 -15.540 -19.326 1.00 85.19 68 VAL A O 1
ATOM 538 N N . PRO A 1 69 ? -6.368 -17.097 -19.310 1.00 84.88 69 PRO A N 1
ATOM 539 C CA . PRO A 1 69 ? -5.643 -18.015 -20.179 1.00 84.88 69 PRO A CA 1
ATOM 540 C C . PRO A 1 69 ? -5.387 -17.414 -21.568 1.00 84.88 69 PRO A C 1
ATOM 542 O O . PRO A 1 69 ? -6.243 -16.729 -22.136 1.00 84.88 69 PRO A O 1
ATOM 545 N N . VAL A 1 70 ? -4.223 -17.703 -22.145 1.00 85.12 70 VAL A N 1
ATOM 546 C CA . VAL A 1 70 ? -3.888 -17.323 -23.521 1.00 85.12 70 VAL A CA 1
ATOM 547 C C . VAL A 1 70 ? -4.359 -18.424 -24.472 1.00 85.12 70 VAL A C 1
ATOM 549 O O . VAL A 1 70 ? -3.929 -19.574 -24.378 1.00 85.12 70 VAL A O 1
ATOM 552 N N . LYS A 1 71 ? -5.240 -18.069 -25.412 1.00 78.81 71 LYS A N 1
ATOM 553 C CA . LYS A 1 71 ? -5.568 -18.916 -26.566 1.00 78.81 71 LYS A CA 1
ATOM 554 C C . LYS A 1 71 ? -4.598 -18.594 -27.701 1.00 78.81 71 LYS A C 1
ATOM 556 O O . LYS A 1 71 ? -4.428 -17.422 -28.031 1.00 78.81 71 LYS A O 1
ATOM 561 N N . THR A 1 72 ? -3.988 -19.610 -28.307 1.00 72.75 72 THR A N 1
ATOM 562 C CA . THR A 1 72 ? -3.330 -19.450 -29.617 1.00 72.75 72 THR A CA 1
ATOM 563 C C . THR A 1 72 ? -4.232 -20.000 -30.707 1.00 72.75 72 THR A C 1
ATOM 565 O O . THR A 1 72 ? -4.930 -20.998 -30.511 1.00 72.75 72 THR A O 1
ATOM 568 N N . ALA A 1 73 ? -4.229 -19.336 -31.862 1.00 64.62 73 ALA A N 1
ATOM 569 C CA . ALA A 1 73 ? -4.973 -19.796 -33.024 1.00 64.62 73 ALA A CA 1
ATOM 570 C C . ALA A 1 73 ? -4.534 -21.225 -33.396 1.00 64.62 73 ALA A C 1
ATOM 572 O O . ALA A 1 73 ? -3.346 -21.494 -33.563 1.00 64.62 73 ALA A O 1
ATOM 573 N N . GLY A 1 74 ? -5.496 -22.147 -33.474 1.00 67.25 74 GLY A N 1
ATOM 574 C CA . GLY A 1 74 ? -5.286 -23.517 -33.953 1.00 67.25 74 GLY A CA 1
ATOM 575 C C . GLY A 1 74 ? -4.634 -24.515 -32.984 1.00 67.25 74 GLY A C 1
ATOM 576 O O . GLY A 1 74 ? -4.487 -25.670 -33.365 1.00 67.25 74 GLY A O 1
ATOM 577 N N . ARG A 1 75 ? -4.248 -24.135 -31.751 1.00 66.12 75 ARG A N 1
ATOM 578 C CA . ARG A 1 75 ? -3.558 -25.047 -30.799 1.00 66.12 75 ARG A CA 1
ATOM 579 C C . ARG A 1 75 ? -4.206 -25.180 -29.413 1.00 66.12 75 ARG A C 1
ATOM 581 O O . ARG A 1 75 ? -3.634 -25.810 -28.530 1.00 66.12 75 ARG A O 1
ATOM 588 N N . GLY A 1 76 ? -5.400 -24.621 -29.208 1.00 67.88 76 GLY A N 1
ATOM 589 C CA . GLY A 1 76 ? -6.079 -24.660 -27.907 1.00 67.88 76 GLY A CA 1
ATOM 590 C C . GLY A 1 76 ? -5.426 -23.751 -26.853 1.00 67.88 76 GLY A C 1
ATOM 591 O O . GLY A 1 76 ? -4.790 -22.744 -27.180 1.00 67.88 76 GLY A O 1
ATOM 592 N N . PHE A 1 77 ? -5.636 -24.059 -25.570 1.00 70.50 77 PHE A N 1
ATOM 593 C CA . PHE A 1 77 ? -5.040 -23.314 -24.456 1.00 70.50 77 PHE A CA 1
ATOM 594 C C . PHE A 1 77 ? -3.577 -23.719 -24.257 1.00 70.50 77 PHE A C 1
ATOM 596 O O . PHE A 1 77 ? -3.269 -24.895 -24.109 1.00 70.50 77 PHE A O 1
ATOM 603 N N . THR A 1 78 ? -2.671 -22.743 -24.202 1.00 70.12 78 THR A N 1
ATOM 604 C CA . THR A 1 78 ? -1.215 -22.987 -24.170 1.00 70.12 78 THR A CA 1
ATOM 605 C C . THR A 1 78 ? -0.639 -23.205 -22.769 1.00 70.12 78 THR A C 1
ATOM 607 O O . THR A 1 78 ? 0.577 -23.224 -22.607 1.00 70.12 78 THR A O 1
ATOM 610 N N . GLY A 1 79 ? -1.482 -23.264 -21.732 1.00 75.38 79 GLY A N 1
ATOM 611 C CA . GLY A 1 79 ? -1.058 -23.227 -20.324 1.00 75.38 79 GLY A CA 1
ATOM 612 C C . GLY A 1 79 ? -0.514 -21.864 -19.863 1.00 75.38 79 GLY A C 1
ATOM 613 O O . GLY A 1 79 ? -0.405 -21.618 -18.664 1.00 75.38 79 GLY A O 1
ATOM 614 N N . LEU A 1 80 ? -0.230 -20.943 -20.790 1.00 81.56 80 LEU A N 1
ATOM 615 C CA . LEU A 1 80 ? 0.195 -19.581 -20.485 1.00 81.56 80 LEU A CA 1
ATOM 616 C C . LEU A 1 80 ? -1.000 -18.727 -20.049 1.00 81.56 80 LEU A C 1
ATOM 618 O O . LEU A 1 80 ? -2.106 -18.840 -20.586 1.00 81.56 80 LEU A O 1
ATOM 622 N N . ARG A 1 81 ? -0.760 -17.818 -19.102 1.00 82.38 81 ARG A N 1
ATOM 623 C CA . ARG A 1 81 ? -1.739 -16.825 -18.648 1.00 82.38 81 ARG A CA 1
ATOM 624 C C . ARG A 1 81 ? -1.200 -15.422 -18.900 1.00 82.38 81 ARG A C 1
ATOM 626 O O . ARG A 1 81 ? -0.015 -15.169 -18.698 1.00 82.38 81 ARG A O 1
ATOM 633 N N . LYS A 1 82 ? -2.068 -14.514 -19.340 1.00 84.12 82 LYS A N 1
ATOM 634 C CA . LYS A 1 82 ? -1.775 -13.078 -19.446 1.00 84.12 82 LYS A CA 1
ATOM 635 C C . LYS A 1 82 ? -2.521 -12.325 -18.351 1.00 84.12 82 LYS A C 1
ATOM 637 O O . LYS A 1 82 ? -3.567 -12.786 -17.904 1.00 84.12 82 LYS A O 1
ATOM 642 N N . LEU A 1 83 ? -2.005 -11.169 -17.945 1.00 82.31 83 LEU A N 1
ATOM 643 C CA . LEU A 1 83 ? -2.719 -10.262 -17.043 1.00 82.31 83 LEU A CA 1
ATOM 644 C C . LEU A 1 83 ? -4.055 -9.861 -17.685 1.00 82.31 83 LEU A C 1
ATOM 646 O O . LEU A 1 83 ? -4.079 -9.508 -18.868 1.00 82.31 83 LEU A O 1
ATOM 650 N N . SER A 1 84 ? -5.152 -9.987 -16.940 1.00 77.88 84 SER A N 1
ATOM 651 C CA . SER A 1 84 ? -6.498 -9.698 -17.449 1.00 77.88 84 SER A CA 1
ATOM 652 C C . SER A 1 84 ? -6.943 -8.283 -17.136 1.00 77.88 84 SER A C 1
ATOM 654 O O . SER A 1 84 ? -7.566 -7.648 -17.980 1.00 77.88 84 SER A O 1
ATOM 656 N N . GLU A 1 85 ? -6.585 -7.783 -15.957 1.00 76.06 85 GLU A N 1
ATOM 657 C CA . GLU A 1 85 ? -6.998 -6.474 -15.465 1.00 76.06 85 GLU A CA 1
ATOM 658 C C . GLU A 1 85 ? -5.862 -5.799 -14.701 1.00 76.06 85 GLU A C 1
ATOM 660 O O . GLU A 1 85 ? -4.870 -6.428 -14.317 1.00 76.06 85 GLU A O 1
ATOM 665 N N . ARG A 1 86 ? -5.991 -4.484 -14.521 1.00 80.44 86 ARG A N 1
ATOM 666 C CA . ARG A 1 86 ? -5.099 -3.732 -13.647 1.00 80.44 86 ARG A CA 1
ATOM 667 C C . ARG A 1 86 ? -5.659 -3.824 -12.241 1.00 80.44 86 ARG A C 1
ATOM 669 O O . ARG A 1 86 ? -6.797 -3.453 -12.012 1.00 80.44 86 ARG A O 1
ATOM 676 N N . GLN A 1 87 ? -4.844 -4.319 -11.328 1.00 87.50 87 GLN A N 1
ATOM 677 C CA . GLN A 1 87 ? -5.181 -4.353 -9.920 1.00 87.50 87 GLN A CA 1
ATOM 678 C C . GLN A 1 87 ? -5.063 -2.940 -9.332 1.00 87.50 87 GLN A C 1
ATOM 680 O O . GLN A 1 87 ? -4.089 -2.227 -9.612 1.00 87.50 87 GLN A O 1
ATOM 685 N N . ASP A 1 88 ? -6.074 -2.541 -8.564 1.00 93.19 88 ASP A N 1
ATOM 686 C CA . ASP A 1 88 ? -6.162 -1.206 -7.966 1.00 93.19 88 ASP A CA 1
ATOM 687 C C . ASP A 1 88 ? -5.313 -1.075 -6.703 1.00 93.19 88 ASP A C 1
ATOM 689 O O . ASP A 1 88 ? -4.717 -0.025 -6.479 1.00 93.19 88 ASP A O 1
ATOM 693 N N . VAL A 1 89 ? -5.222 -2.146 -5.911 1.00 95.38 89 VAL A N 1
ATOM 694 C CA . VAL A 1 89 ? -4.395 -2.217 -4.701 1.00 95.38 89 VAL A CA 1
ATOM 695 C C . VAL A 1 89 ? -3.825 -3.619 -4.502 1.00 95.38 89 VAL A C 1
ATOM 697 O O . VAL A 1 89 ? -4.485 -4.611 -4.819 1.00 95.38 89 VAL A O 1
ATOM 700 N N . ASP A 1 90 ? -2.623 -3.726 -3.947 1.00 95.06 90 ASP A N 1
ATOM 701 C CA . ASP A 1 90 ? -1.973 -5.010 -3.657 1.00 95.06 90 ASP A CA 1
ATOM 702 C C . ASP A 1 90 ? -2.694 -5.807 -2.544 1.00 95.06 90 ASP A C 1
ATOM 704 O O . ASP A 1 90 ? -2.825 -7.033 -2.633 1.00 95.06 90 ASP A O 1
ATOM 708 N N . PHE A 1 91 ? -3.200 -5.122 -1.512 1.00 97.31 91 PHE A N 1
ATOM 709 C CA . PHE A 1 91 ? -3.814 -5.724 -0.325 1.00 97.31 91 PHE A CA 1
ATOM 710 C C . PHE A 1 91 ? -5.158 -5.077 0.034 1.00 97.31 91 PHE A C 1
ATOM 712 O O . PHE A 1 91 ? -5.321 -3.857 -0.035 1.00 97.31 91 PHE A O 1
ATOM 719 N N . LEU A 1 92 ? -6.089 -5.902 0.520 1.00 97.81 92 LEU A N 1
ATOM 720 C CA . LEU A 1 92 ? -7.353 -5.472 1.122 1.00 97.81 92 LEU A CA 1
ATOM 721 C C . LEU A 1 92 ? -7.596 -6.175 2.455 1.00 97.81 92 LEU A C 1
ATOM 723 O O . LEU A 1 92 ? -7.122 -7.288 2.699 1.00 97.81 92 LEU A O 1
ATOM 727 N N . GLY A 1 93 ? -8.368 -5.532 3.321 1.00 97.88 93 GLY A N 1
ATOM 728 C CA . GLY A 1 93 ? -8.697 -6.079 4.622 1.00 97.88 93 GLY A CA 1
ATOM 729 C C . GLY A 1 93 ? -9.765 -5.307 5.372 1.00 97.88 93 GLY A C 1
ATOM 730 O O . GLY A 1 93 ? -10.438 -4.432 4.829 1.00 97.88 93 GLY A O 1
ATOM 731 N N . VAL A 1 94 ? -9.897 -5.648 6.647 1.00 98.12 94 VAL A N 1
ATOM 732 C CA . VAL A 1 94 ? -10.824 -5.013 7.581 1.00 98.12 94 VAL A CA 1
ATOM 733 C C . VAL A 1 94 ? -10.162 -4.844 8.945 1.00 98.12 94 VAL A C 1
ATOM 735 O O . VAL A 1 94 ? -9.422 -5.727 9.398 1.00 98.12 94 VAL A O 1
ATOM 738 N N . MET A 1 95 ? -10.427 -3.711 9.592 1.00 97.62 95 MET A N 1
ATOM 739 C CA . MET A 1 95 ? -10.033 -3.460 10.978 1.00 97.62 95 MET A CA 1
ATOM 740 C C . MET A 1 95 ? -10.817 -4.369 11.924 1.00 97.62 95 MET A C 1
ATOM 742 O O . MET A 1 95 ? -12.048 -4.442 11.868 1.00 97.62 95 MET A O 1
ATOM 746 N N . GLY A 1 96 ? -10.093 -5.065 12.792 1.00 96.69 96 GLY A N 1
ATOM 747 C CA . GLY A 1 96 ? -10.653 -5.990 13.765 1.00 96.69 96 GLY A CA 1
ATOM 748 C C . GLY A 1 96 ? -11.075 -5.310 15.074 1.00 96.69 96 GLY A C 1
ATOM 749 O O . GLY A 1 96 ? -10.840 -4.116 15.266 1.00 96.69 96 GLY A O 1
ATOM 750 N N . PRO A 1 97 ? -11.726 -6.064 15.975 1.00 95.06 97 PRO A N 1
ATOM 751 C CA . PRO A 1 97 ? -12.205 -5.553 17.260 1.00 95.06 97 PRO A CA 1
ATOM 752 C C . PRO A 1 97 ? -11.086 -5.177 18.239 1.00 95.06 97 PRO A C 1
ATOM 754 O O . PRO A 1 97 ? -11.311 -4.348 19.111 1.00 95.06 97 PRO A O 1
ATOM 757 N N . SER A 1 98 ? -9.888 -5.748 18.099 1.00 94.69 98 SER A N 1
ATOM 758 C CA . SER A 1 98 ? -8.758 -5.520 19.013 1.00 94.69 98 SER A CA 1
ATOM 759 C C . SER A 1 98 ? -7.777 -4.469 18.481 1.00 94.69 98 SER A C 1
ATOM 761 O O . SER A 1 98 ? -6.569 -4.554 18.692 1.00 94.69 98 SER A O 1
ATOM 763 N N . ALA A 1 99 ? -8.279 -3.495 17.719 1.00 90.31 99 ALA A N 1
ATOM 764 C CA . ALA A 1 99 ? -7.476 -2.432 17.115 1.00 90.31 99 ALA A CA 1
ATOM 765 C C . ALA A 1 99 ? -6.771 -1.534 18.150 1.00 90.31 99 ALA A C 1
ATOM 767 O O . ALA A 1 99 ? -5.732 -0.944 17.858 1.00 90.31 99 ALA A O 1
ATOM 768 N N . ASP A 1 100 ? -7.314 -1.445 19.362 1.00 89.56 100 ASP A N 1
ATOM 769 C CA . ASP A 1 100 ? -6.736 -0.739 20.507 1.00 89.56 100 ASP A CA 1
ATOM 770 C C . ASP A 1 100 ? -5.371 -1.294 20.939 1.00 89.56 100 ASP A C 1
ATOM 772 O O . ASP A 1 100 ? -4.545 -0.536 21.453 1.00 89.56 100 ASP A O 1
ATOM 776 N N . LEU A 1 101 ? -5.083 -2.571 20.654 1.00 89.06 101 LEU A N 1
ATOM 777 C CA . LEU A 1 101 ? -3.782 -3.196 20.931 1.00 89.06 101 LEU A CA 1
ATOM 778 C C . LEU A 1 101 ? -2.612 -2.531 20.185 1.00 89.06 101 LEU A C 1
ATOM 780 O O . LEU A 1 101 ? -1.457 -2.743 20.545 1.00 89.06 101 LEU A O 1
ATOM 784 N N . LEU A 1 102 ? -2.890 -1.708 19.169 1.00 87.75 102 LEU A N 1
ATOM 785 C CA . LEU A 1 102 ? -1.882 -0.897 18.481 1.00 87.75 102 LEU A CA 1
ATOM 786 C C . LEU A 1 102 ? -1.469 0.363 19.272 1.00 87.75 102 LEU A C 1
ATOM 788 O O . LEU A 1 102 ? -0.560 1.073 18.847 1.00 87.75 102 LEU A O 1
ATOM 792 N N . GLY A 1 103 ? -2.106 0.653 20.413 1.00 86.31 103 GLY A N 1
ATOM 793 C CA . GLY A 1 103 ? -1.665 1.687 21.356 1.00 86.31 103 GLY A CA 1
ATOM 794 C C . GLY A 1 10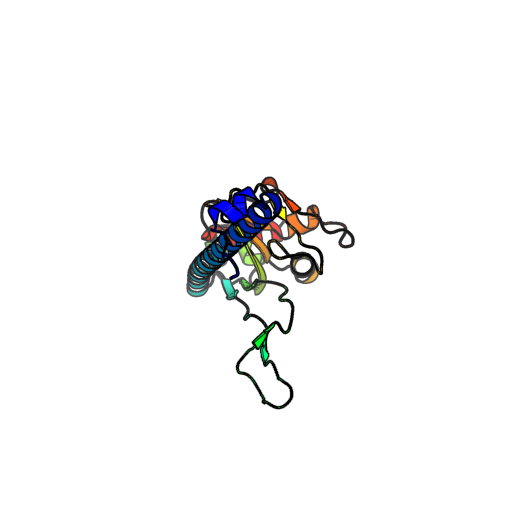3 ? -2.268 3.085 21.166 1.00 86.31 103 GLY A C 1
ATOM 795 O O . GLY A 1 103 ? -1.780 4.037 21.773 1.00 86.31 103 GLY A O 1
ATOM 796 N N . ASP A 1 104 ? -3.326 3.246 20.364 1.00 88.12 104 ASP A N 1
ATOM 797 C CA . ASP A 1 104 ? -4.071 4.510 20.231 1.00 88.12 104 ASP A CA 1
ATOM 798 C C . ASP A 1 104 ? -5.560 4.295 20.546 1.00 88.12 104 ASP A C 1
ATOM 800 O O . ASP A 1 104 ? -6.255 3.510 19.901 1.00 88.12 104 ASP A O 1
ATOM 804 N N . LYS A 1 105 ? -6.056 5.019 21.558 1.00 88.06 105 LYS A N 1
ATOM 805 C CA . LYS A 1 105 ? -7.414 4.867 22.113 1.00 88.06 105 LYS A CA 1
ATOM 806 C C . LYS A 1 105 ? -8.532 5.212 21.127 1.00 88.06 105 LYS A C 1
ATOM 808 O O . LYS A 1 105 ? -9.688 4.908 21.403 1.00 88.06 105 LYS A O 1
ATOM 813 N N . ARG A 1 106 ? -8.219 5.857 20.000 1.00 88.75 106 ARG A N 1
ATOM 814 C CA . ARG A 1 106 ? -9.202 6.221 18.967 1.00 88.75 106 ARG A CA 1
ATOM 815 C C . ARG A 1 106 ? -9.421 5.109 17.942 1.00 88.75 106 ARG A C 1
ATOM 817 O O . ARG A 1 106 ? -10.415 5.135 17.225 1.00 88.75 106 ARG A O 1
ATOM 824 N N . LEU A 1 107 ? -8.527 4.122 17.870 1.00 88.00 107 LEU A N 1
ATOM 825 C CA . LEU A 1 107 ? -8.594 3.044 16.879 1.00 88.00 107 LEU A CA 1
ATOM 826 C C . LEU A 1 107 ? -9.849 2.164 16.950 1.00 88.00 107 LEU A C 1
ATOM 828 O O . LEU A 1 107 ? -10.299 1.749 15.881 1.00 88.00 107 LEU A O 1
ATOM 832 N N . PRO A 1 108 ? -10.482 1.929 18.117 1.00 89.00 108 PRO A N 1
ATOM 833 C CA . PRO A 1 108 ? -11.782 1.259 18.165 1.00 89.00 108 PRO A CA 1
ATOM 834 C C . PRO A 1 108 ? -12.858 1.916 17.286 1.00 89.00 108 PRO A C 1
ATOM 836 O O . PRO A 1 108 ? -13.719 1.222 16.756 1.00 89.00 108 PRO A O 1
ATOM 839 N N . MET A 1 109 ? -12.782 3.231 17.033 1.00 91.31 109 MET A N 1
ATOM 840 C CA . MET A 1 109 ? -13.712 3.938 16.134 1.00 91.31 109 MET A CA 1
ATOM 841 C C . MET A 1 109 ? -13.571 3.528 14.657 1.00 91.31 109 MET A C 1
ATOM 843 O O . MET A 1 109 ? -14.398 3.899 13.819 1.00 91.31 109 MET A O 1
ATOM 847 N N . LEU A 1 110 ? -12.507 2.798 14.321 1.00 92.19 110 LEU A N 1
ATOM 848 C CA . LEU A 1 110 ? -12.236 2.285 12.983 1.00 92.19 110 LEU A CA 1
ATOM 849 C C . LEU A 1 110 ? -12.592 0.801 12.840 1.00 92.19 110 LEU A C 1
ATOM 851 O O . LEU A 1 110 ? -12.396 0.255 11.757 1.00 92.19 110 LEU A O 1
ATOM 855 N N . GLN A 1 111 ? -13.106 0.136 13.880 1.00 94.31 111 GLN A N 1
ATOM 856 C CA . GLN A 1 111 ? -13.514 -1.268 13.793 1.00 94.31 111 GLN A CA 1
ATOM 857 C C . GLN A 1 111 ? -14.499 -1.484 12.632 1.00 94.31 111 GLN A C 1
ATOM 859 O O . GLN A 1 111 ? -15.424 -0.701 12.422 1.00 94.31 111 GLN A O 1
ATOM 864 N N . GLY A 1 112 ? -14.293 -2.554 11.862 1.00 95.62 112 GLY A N 1
ATOM 865 C CA . GLY A 1 112 ? -15.127 -2.882 10.706 1.00 95.62 112 GLY A CA 1
ATOM 866 C C . GLY A 1 112 ? -14.850 -2.033 9.464 1.00 95.62 112 GLY A C 1
ATOM 867 O O . GLY A 1 112 ? -15.373 -2.346 8.395 1.00 95.62 112 GLY A O 1
ATOM 868 N N . ARG A 1 113 ? -14.002 -0.998 9.552 1.00 96.44 113 ARG A N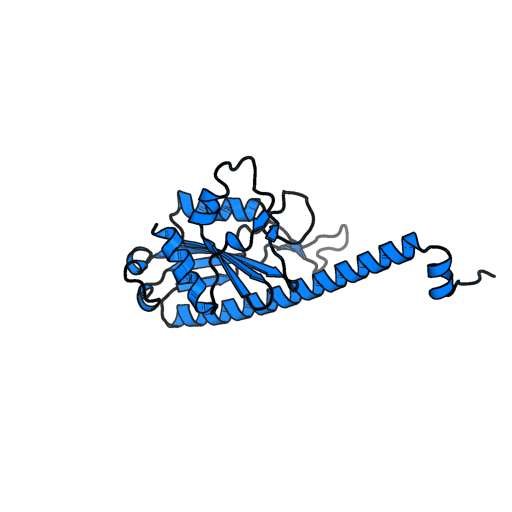 1
ATOM 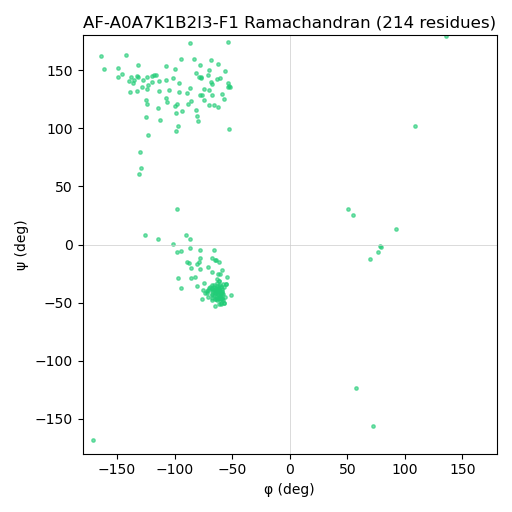869 C CA . ARG A 1 113 ? -13.613 -0.219 8.374 1.00 96.44 113 ARG A CA 1
ATOM 870 C C . ARG A 1 113 ? -12.695 -1.014 7.462 1.00 96.44 113 ARG A C 1
ATOM 872 O O . ARG A 1 113 ? -11.855 -1.796 7.915 1.00 96.44 113 ARG A O 1
ATOM 879 N N . MET A 1 114 ? -12.845 -0.761 6.166 1.00 98.12 114 MET A N 1
ATOM 880 C CA . MET A 1 114 ? -11.981 -1.321 5.138 1.00 98.12 1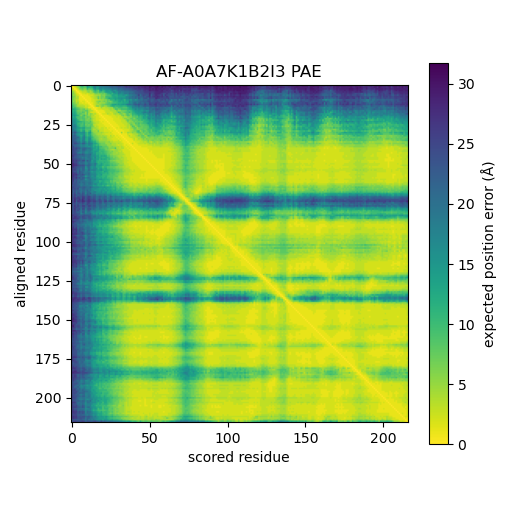14 MET A CA 1
ATOM 881 C C . MET A 1 114 ? -10.544 -0.824 5.316 1.00 98.12 114 MET A C 1
ATOM 883 O O . MET A 1 114 ? -10.311 0.341 5.645 1.00 98.12 114 MET A O 1
ATOM 887 N N . ILE A 1 115 ? -9.594 -1.716 5.053 1.00 98.50 115 ILE A N 1
ATOM 888 C CA . ILE A 1 115 ? -8.173 -1.410 4.930 1.00 98.50 115 ILE A CA 1
ATOM 889 C C . ILE A 1 115 ? -7.770 -1.657 3.479 1.00 98.50 115 ILE A C 1
ATOM 891 O O . ILE A 1 115 ? -8.078 -2.723 2.941 1.00 98.50 115 ILE A O 1
ATOM 895 N N . ALA A 1 116 ? -7.068 -0.712 2.862 1.00 98.12 116 ALA A N 1
ATOM 896 C CA . ALA A 1 116 ? -6.520 -0.872 1.519 1.00 98.12 116 ALA A CA 1
ATOM 897 C C . ALA A 1 116 ? -5.059 -0.437 1.473 1.00 98.12 116 ALA A C 1
ATOM 899 O O . ALA A 1 116 ? -4.692 0.622 1.981 1.00 98.12 116 ALA A O 1
ATOM 900 N N . LEU A 1 117 ? -4.212 -1.274 0.887 1.00 98.06 117 LEU A N 1
ATOM 901 C CA . LEU A 1 117 ? -2.773 -1.094 0.958 1.00 98.06 117 LEU A CA 1
ATOM 902 C C . LEU A 1 117 ? -2.128 -1.399 -0.392 1.00 98.06 117 LEU A C 1
ATOM 904 O O . LEU A 1 117 ? -2.351 -2.454 -0.979 1.00 98.06 117 LEU A O 1
ATOM 908 N N . GLU A 1 118 ? -1.269 -0.487 -0.828 1.00 97.25 118 GLU A N 1
ATOM 909 C CA . GLU A 1 118 ? -0.391 -0.661 -1.979 1.00 97.25 118 GLU A CA 1
ATOM 910 C C . GLU A 1 118 ? 1.068 -0.705 -1.525 1.00 97.25 118 GLU A C 1
ATOM 912 O O . GLU A 1 118 ? 1.471 0.057 -0.643 1.00 97.25 118 GLU A O 1
ATOM 917 N N . VAL A 1 119 ? 1.881 -1.574 -2.126 1.00 95.56 119 VAL A N 1
ATOM 918 C CA . VAL A 1 119 ? 3.248 -1.823 -1.660 1.00 95.56 119 VAL A CA 1
ATOM 919 C C . VAL A 1 119 ? 4.253 -1.590 -2.778 1.00 95.56 119 VAL A C 1
ATOM 921 O O . VAL A 1 119 ? 4.100 -2.025 -3.922 1.00 95.56 119 VAL A O 1
ATOM 924 N N . LYS A 1 120 ? 5.328 -0.872 -2.462 1.00 93.94 120 LYS A N 1
ATOM 925 C CA . LYS A 1 120 ? 6.438 -0.605 -3.377 1.00 93.94 120 LYS A CA 1
ATOM 926 C C . LYS A 1 120 ? 7.761 -0.867 -2.674 1.00 93.94 120 LYS A C 1
ATOM 928 O O . LYS A 1 120 ? 7.914 -0.612 -1.484 1.00 93.94 120 LYS A O 1
ATOM 933 N N . ALA A 1 121 ? 8.733 -1.363 -3.430 1.00 91.62 121 ALA A N 1
ATOM 934 C CA . ALA A 1 121 ? 10.085 -1.584 -2.941 1.00 91.62 121 ALA A CA 1
ATOM 935 C C . ALA A 1 121 ? 11.108 -1.099 -3.969 1.00 91.62 121 ALA A C 1
ATOM 937 O O . ALA A 1 121 ? 10.953 -1.325 -5.174 1.00 91.62 121 ALA A O 1
ATOM 938 N N . THR A 1 122 ? 12.163 -0.454 -3.485 1.00 87.50 122 THR A N 1
ATOM 939 C CA . THR A 1 122 ? 13.338 -0.059 -4.265 1.00 87.50 122 THR A CA 1
ATOM 940 C C . THR A 1 122 ? 14.599 -0.569 -3.575 1.00 87.50 122 THR A C 1
ATOM 942 O O . THR A 1 122 ? 14.688 -0.586 -2.351 1.00 87.50 122 THR A O 1
ATOM 945 N N . THR A 1 123 ? 15.572 -1.021 -4.368 1.00 75.00 123 THR A N 1
ATOM 946 C CA . THR A 1 123 ? 16.858 -1.549 -3.870 1.00 75.00 123 THR A CA 1
ATOM 947 C C . THR A 1 123 ? 17.973 -0.513 -3.829 1.00 75.00 123 THR A C 1
ATOM 949 O O . THR A 1 123 ? 19.071 -0.833 -3.403 1.00 75.00 123 THR A O 1
ATOM 952 N N . GLU A 1 124 ? 17.713 0.685 -4.336 1.00 78.69 124 GLU A N 1
ATOM 953 C CA . GLU A 1 124 ? 18.649 1.805 -4.352 1.00 78.69 124 GLU A CA 1
ATOM 954 C C . GLU A 1 124 ? 18.025 2.946 -3.562 1.00 78.69 124 GLU A C 1
ATOM 956 O O . GLU A 1 124 ? 16.802 3.131 -3.641 1.00 78.69 124 GLU A O 1
ATOM 961 N N . HIS A 1 125 ? 18.865 3.711 -2.863 1.00 80.88 125 HIS A N 1
ATOM 962 C CA . HIS A 1 125 ? 18.476 4.939 -2.190 1.00 80.88 125 HIS A CA 1
ATOM 963 C C . HIS A 1 125 ? 17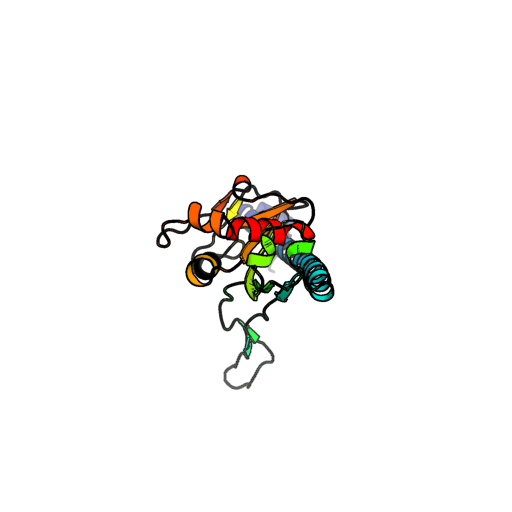.770 5.888 -3.155 1.00 80.88 125 HIS A C 1
ATOM 965 O O . HIS A 1 125 ? 18.384 6.604 -3.951 1.00 80.88 125 HIS A O 1
ATOM 971 N N . ALA A 1 126 ? 16.447 5.889 -3.092 1.00 84.56 126 ALA A N 1
ATOM 972 C CA . ALA A 1 126 ? 15.623 6.724 -3.937 1.00 84.56 126 ALA A CA 1
ATOM 973 C C . ALA A 1 126 ? 15.028 7.848 -3.094 1.00 84.56 126 ALA A C 1
ATOM 975 O O . ALA A 1 126 ? 14.365 7.612 -2.091 1.00 84.56 126 ALA A O 1
ATOM 976 N N . ASN A 1 127 ? 15.226 9.090 -3.529 1.00 90.81 127 ASN A N 1
ATOM 977 C CA . ASN A 1 127 ? 14.655 10.252 -2.841 1.00 90.81 127 ASN A CA 1
ATOM 978 C C . ASN A 1 127 ? 13.166 10.443 -3.149 1.00 90.81 127 ASN A C 1
ATOM 980 O O . ASN A 1 127 ? 12.503 11.228 -2.484 1.00 90.81 127 ASN A O 1
ATOM 984 N N . ARG A 1 128 ? 12.636 9.725 -4.149 1.00 93.44 128 ARG A N 1
ATOM 985 C CA . ARG A 1 128 ? 11.250 9.852 -4.599 1.00 93.44 128 ARG A CA 1
ATOM 986 C C . ARG A 1 128 ? 10.664 8.561 -5.151 1.00 93.44 128 ARG A C 1
ATOM 988 O O . ARG A 1 128 ? 11.337 7.823 -5.876 1.00 93.44 128 ARG A O 1
ATOM 995 N N . LEU A 1 129 ? 9.377 8.359 -4.893 1.00 93.44 129 LEU A N 1
ATOM 996 C CA . LEU A 1 129 ? 8.551 7.333 -5.512 1.00 93.44 129 LEU A CA 1
ATOM 997 C C . LEU A 1 129 ? 7.843 7.933 -6.724 1.00 93.44 129 LEU A C 1
ATOM 999 O O . LEU A 1 129 ? 7.001 8.818 -6.593 1.00 93.44 129 LEU A O 1
ATOM 1003 N N . LYS A 1 130 ? 8.170 7.453 -7.925 1.00 92.06 130 LYS A N 1
ATOM 1004 C CA . LYS A 1 130 ? 7.522 7.926 -9.156 1.00 92.06 130 LYS A CA 1
ATOM 1005 C C . LYS A 1 130 ? 6.058 7.508 -9.196 1.00 92.06 130 LYS A C 1
ATOM 1007 O O . LYS A 1 130 ? 5.740 6.350 -8.922 1.00 92.06 130 LYS A O 1
ATOM 1012 N N . VAL A 1 131 ? 5.207 8.425 -9.641 1.00 91.06 131 VAL A N 1
ATOM 1013 C CA . VAL A 1 131 ? 3.830 8.127 -10.024 1.00 91.06 131 VAL A CA 1
ATOM 1014 C C . VAL A 1 131 ? 3.787 7.977 -11.536 1.00 91.06 131 VAL A C 1
ATOM 1016 O O . VAL A 1 131 ? 4.174 8.869 -12.295 1.00 91.06 131 VAL A O 1
ATOM 1019 N N . VAL A 1 132 ? 3.368 6.805 -11.994 1.00 86.50 132 VAL A N 1
ATOM 1020 C CA . VAL A 1 132 ? 3.439 6.448 -13.404 1.00 86.50 132 VAL A CA 1
ATOM 1021 C C . VAL A 1 132 ? 2.087 6.643 -14.069 1.00 86.50 132 VAL A C 1
ATOM 1023 O O . VAL A 1 132 ? 1.105 5.979 -13.729 1.00 86.50 132 VAL A O 1
ATOM 1026 N N . ALA A 1 133 ? 2.075 7.529 -15.064 1.00 79.62 133 ALA A N 1
ATOM 1027 C CA . ALA A 1 133 ? 0.925 7.766 -15.921 1.00 79.62 133 ALA A CA 1
ATOM 1028 C C . ALA A 1 133 ? 0.535 6.506 -16.726 1.00 79.62 133 ALA A C 1
ATOM 1030 O O . ALA A 1 133 ? 1.393 5.656 -17.009 1.00 79.62 133 ALA A O 1
ATOM 1031 N N . PRO A 1 134 ? -0.737 6.391 -17.150 1.00 73.31 134 PRO A N 1
ATOM 1032 C CA . PRO A 1 134 ? -1.191 5.295 -17.999 1.00 73.31 134 PRO A CA 1
ATOM 1033 C C . PRO A 1 134 ? -0.307 5.119 -19.244 1.00 73.31 134 PRO A C 1
ATOM 1035 O O . PRO A 1 134 ? 0.062 6.088 -19.902 1.00 73.31 134 PRO A O 1
ATOM 1038 N N . GLY A 1 135 ? 0.052 3.871 -19.562 1.00 66.44 135 GLY A N 1
ATOM 1039 C CA . GLY A 1 135 ? 0.827 3.534 -20.764 1.00 66.44 135 GLY A CA 1
ATOM 1040 C C . GLY A 1 135 ? 2.341 3.772 -20.677 1.00 66.44 135 GLY A C 1
ATOM 1041 O O . GLY A 1 135 ? 3.049 3.444 -21.626 1.00 66.44 135 GLY A O 1
ATOM 1042 N N . LYS A 1 136 ? 2.867 4.295 -19.559 1.00 66.06 136 LYS A N 1
ATOM 1043 C CA . LYS A 1 136 ? 4.317 4.471 -19.347 1.00 66.06 136 LYS A CA 1
ATOM 1044 C C . LYS A 1 136 ? 4.948 3.285 -18.595 1.00 66.06 136 LYS A C 1
ATOM 1046 O O . LYS A 1 136 ? 4.252 2.498 -17.953 1.00 66.06 136 LYS A O 1
ATOM 1051 N N . GLY A 1 137 ? 6.276 3.154 -18.727 1.00 58.75 137 GLY A N 1
ATOM 1052 C CA . GLY A 1 137 ? 7.096 2.003 -18.305 1.00 58.75 137 GLY A CA 1
ATOM 1053 C C . GLY A 1 137 ? 6.955 1.553 -16.842 1.00 58.75 137 GLY A C 1
ATOM 1054 O O . GLY A 1 137 ? 6.248 2.151 -16.043 1.00 58.75 137 GLY A O 1
ATOM 1055 N N . TYR A 1 138 ? 7.598 0.442 -16.487 1.00 62.84 138 TYR A N 1
ATOM 1056 C CA . TYR A 1 138 ? 7.459 -0.217 -15.181 1.00 62.84 138 TYR A CA 1
ATOM 1057 C C . TYR A 1 138 ? 8.325 0.430 -14.083 1.00 62.84 138 TYR A C 1
ATOM 1059 O O . TYR A 1 138 ? 9.408 0.926 -14.376 1.00 62.84 138 TYR A O 1
ATOM 1067 N N . GLY A 1 139 ? 7.845 0.405 -12.831 1.00 70.31 139 GLY A N 1
ATOM 1068 C CA . GLY A 1 139 ? 8.553 0.911 -11.644 1.00 70.31 139 GLY A CA 1
ATOM 1069 C C . GLY A 1 139 ? 7.956 2.205 -11.077 1.00 70.31 139 GLY A C 1
ATOM 1070 O O . GLY A 1 139 ? 8.186 3.284 -11.619 1.00 70.31 139 GLY A O 1
ATOM 1071 N N . GLY A 1 140 ? 7.187 2.090 -9.990 1.00 86.19 140 GLY A N 1
ATOM 1072 C CA . GLY A 1 140 ? 6.532 3.207 -9.297 1.00 86.19 140 GLY A CA 1
ATOM 1073 C C . GLY A 1 140 ? 5.081 2.906 -8.909 1.00 86.19 140 GLY A C 1
ATOM 1074 O O . GLY A 1 140 ? 4.567 1.825 -9.205 1.00 86.19 140 GLY A O 1
ATOM 1075 N N . LEU A 1 141 ? 4.429 3.869 -8.261 1.00 92.19 141 LEU A N 1
ATOM 1076 C CA . LEU A 1 141 ? 2.995 3.846 -7.965 1.00 92.19 141 LEU A CA 1
ATOM 1077 C C . LEU A 1 141 ? 2.218 4.186 -9.240 1.00 92.19 141 LEU A C 1
ATOM 1079 O O . LEU A 1 141 ? 2.525 5.178 -9.899 1.00 92.19 141 LEU A O 1
ATOM 1083 N N . ARG A 1 142 ? 1.234 3.388 -9.650 1.00 91.00 142 ARG A N 1
ATOM 1084 C CA . ARG A 1 142 ? 0.442 3.731 -10.842 1.00 91.00 142 ARG A CA 1
ATOM 1085 C C . ARG A 1 142 ? -0.604 4.782 -10.493 1.00 91.00 142 ARG A C 1
ATOM 1087 O O . ARG A 1 142 ? -1.201 4.731 -9.424 1.00 91.00 142 ARG A O 1
ATOM 1094 N N . ALA A 1 143 ? -0.875 5.694 -11.426 1.00 90.44 143 ALA A N 1
ATOM 1095 C CA . ALA A 1 143 ? -1.880 6.737 -11.216 1.00 90.44 143 ALA A CA 1
ATOM 1096 C C . ALA A 1 143 ? -3.275 6.165 -10.887 1.00 90.44 143 ALA A C 1
ATOM 1098 O O . ALA A 1 143 ? -3.974 6.719 -10.049 1.00 90.44 143 ALA A O 1
ATOM 1099 N N . HIS A 1 144 ? -3.665 5.034 -11.494 1.00 90.06 144 HIS A N 1
ATOM 1100 C CA . HIS A 1 144 ? -4.952 4.395 -11.190 1.00 90.06 144 HIS A CA 1
ATOM 1101 C C . HIS A 1 144 ? -5.004 3.816 -9.767 1.00 90.06 144 HIS A C 1
ATOM 1103 O O . HIS A 1 144 ? -6.034 3.936 -9.123 1.00 90.06 144 HIS A O 1
ATOM 1109 N N . GLN A 1 145 ? -3.888 3.289 -9.250 1.00 94.31 145 GLN A N 1
ATOM 1110 C CA . GLN A 1 145 ? -3.795 2.784 -7.872 1.00 94.31 145 GLN A CA 1
ATOM 1111 C C . GLN A 1 145 ? -3.904 3.926 -6.861 1.00 94.31 145 GLN A C 1
ATOM 1113 O O . GLN A 1 145 ? -4.643 3.839 -5.886 1.00 94.31 145 GLN A O 1
ATOM 1118 N N . LEU A 1 146 ? -3.209 5.038 -7.131 1.00 95.06 146 LEU A N 1
ATOM 1119 C CA . LEU A 1 146 ? -3.317 6.251 -6.323 1.00 95.06 146 LEU A CA 1
ATOM 1120 C C . LEU A 1 146 ? -4.761 6.776 -6.290 1.00 95.06 146 LEU A C 1
ATOM 1122 O O . LEU A 1 146 ? -5.277 7.063 -5.214 1.00 95.06 146 LEU A O 1
ATOM 1126 N N . ASN A 1 147 ? -5.423 6.858 -7.448 1.00 94.06 147 ASN A N 1
ATOM 1127 C CA . ASN A 1 147 ? -6.827 7.270 -7.527 1.00 94.06 147 ASN A CA 1
ATOM 1128 C C . ASN A 1 147 ? -7.742 6.335 -6.731 1.00 94.06 147 ASN A C 1
ATOM 1130 O O . ASN A 1 147 ? -8.552 6.820 -5.946 1.00 94.06 147 ASN A O 1
ATOM 1134 N N . ALA A 1 148 ? -7.570 5.019 -6.874 1.00 95.12 148 ALA A N 1
ATOM 1135 C CA . ALA A 1 148 ? -8.367 4.037 -6.150 1.00 95.12 148 ALA A CA 1
ATOM 1136 C C . ALA A 1 148 ? -8.210 4.173 -4.627 1.00 95.12 148 ALA A C 1
ATOM 1138 O O . ALA A 1 148 ? -9.204 4.177 -3.908 1.00 95.12 148 ALA A O 1
ATOM 1139 N N . LEU A 1 149 ? -6.988 4.359 -4.118 1.00 96.94 149 LEU A N 1
ATOM 1140 C CA . LEU A 1 149 ? -6.751 4.574 -2.683 1.00 96.94 149 LEU A CA 1
ATOM 1141 C C . LEU A 1 149 ? -7.418 5.859 -2.173 1.00 96.94 149 LEU A C 1
ATOM 1143 O O . LEU A 1 149 ? -8.035 5.850 -1.108 1.00 96.94 149 LEU A O 1
ATOM 1147 N N . ILE A 1 150 ? -7.335 6.952 -2.934 1.00 95.62 150 ILE A N 1
ATOM 1148 C CA . ILE A 1 150 ? -8.003 8.219 -2.598 1.00 95.62 150 ILE A CA 1
ATOM 1149 C C . ILE A 1 150 ? -9.528 8.043 -2.609 1.00 95.62 150 ILE A C 1
ATOM 1151 O O . ILE A 1 150 ? -10.211 8.589 -1.743 1.00 95.62 150 ILE A O 1
ATOM 1155 N N . ASP A 1 151 ? -10.078 7.275 -3.551 1.00 95.56 151 ASP A N 1
ATOM 1156 C CA . ASP A 1 151 ? -11.507 6.955 -3.584 1.00 95.56 151 ASP A CA 1
ATOM 1157 C C . ASP A 1 151 ? -11.948 6.137 -2.375 1.00 95.56 151 ASP A C 1
ATOM 1159 O O . ASP A 1 151 ? -12.917 6.493 -1.704 1.00 95.56 151 ASP A O 1
ATOM 1163 N N . LEU A 1 152 ? -11.197 5.096 -2.031 1.00 96.44 152 LEU A N 1
ATOM 1164 C CA . LEU A 1 152 ? -11.454 4.296 -0.837 1.00 96.44 152 LEU A CA 1
ATOM 1165 C C . LEU A 1 152 ? -11.412 5.150 0.438 1.00 96.44 152 LEU A C 1
ATOM 1167 O O . LEU A 1 152 ? -12.277 5.017 1.305 1.00 96.44 152 LEU A O 1
ATOM 1171 N N . HIS A 1 153 ? -10.459 6.075 0.532 1.00 96.06 153 HIS A N 1
ATOM 1172 C CA . HIS A 1 153 ? -10.361 6.994 1.661 1.00 96.06 153 HIS A CA 1
ATOM 1173 C C . HIS A 1 153 ? -11.555 7.955 1.749 1.00 96.06 153 HIS A C 1
ATOM 1175 O O . HIS A 1 153 ? -12.204 8.024 2.790 1.00 96.06 153 HIS A O 1
ATOM 1181 N N . ASN A 1 154 ? -11.874 8.661 0.662 1.00 94.38 154 ASN A N 1
ATOM 1182 C CA . ASN A 1 154 ? -12.884 9.723 0.680 1.00 94.38 154 ASN A CA 1
ATOM 1183 C C . ASN A 1 154 ? -14.321 9.189 0.733 1.00 94.38 154 ASN A C 1
ATOM 1185 O O . ASN A 1 154 ? -15.166 9.778 1.400 1.00 94.38 154 ASN A O 1
ATOM 1189 N N . TRP A 1 155 ? -14.611 8.101 0.017 1.00 93.50 155 TRP A N 1
ATOM 1190 C CA . TRP A 1 155 ? -15.988 7.636 -0.188 1.00 93.50 155 TRP A CA 1
ATOM 1191 C C . TRP A 1 155 ? -16.387 6.535 0.791 1.00 93.50 155 TRP A C 1
ATOM 1193 O O . TRP A 1 155 ? -17.557 6.420 1.141 1.00 93.50 155 TRP A O 1
ATOM 1203 N N . TYR A 1 156 ? -15.418 5.741 1.253 1.00 92.38 156 TYR A N 1
ATOM 1204 C CA . TYR A 1 156 ? -15.664 4.594 2.132 1.00 92.38 156 TYR A CA 1
ATOM 1205 C C . TYR A 1 156 ? -15.051 4.768 3.523 1.00 92.38 156 TYR A C 1
ATOM 1207 O O . TYR A 1 156 ? -15.098 3.841 4.333 1.00 92.38 156 TYR A O 1
ATOM 1215 N N . ALA A 1 157 ? -14.463 5.938 3.803 1.00 93.62 157 ALA A N 1
ATOM 1216 C CA . ALA A 1 157 ? -13.755 6.233 5.046 1.00 93.62 157 ALA A CA 1
ATOM 1217 C C . ALA A 1 157 ? -12.707 5.158 5.407 1.00 93.62 157 ALA A C 1
ATOM 1219 O O . ALA A 1 157 ? -12.466 4.885 6.591 1.00 93.62 157 ALA A O 1
ATOM 1220 N N . ALA A 1 158 ? -12.121 4.519 4.386 1.00 97.12 158 ALA A N 1
ATOM 1221 C CA . ALA A 1 158 ? -11.194 3.409 4.543 1.00 97.12 158 ALA A CA 1
ATOM 1222 C C . ALA A 1 158 ? -9.850 3.873 5.125 1.00 97.12 158 ALA A C 1
ATOM 1224 O O . ALA A 1 158 ? -9.382 4.992 4.882 1.00 97.12 158 ALA A O 1
ATOM 1225 N N . VAL A 1 159 ? -9.197 2.970 5.857 1.00 97.88 159 VAL A N 1
ATOM 1226 C CA . VAL A 1 159 ? -7.798 3.125 6.263 1.00 97.88 159 VAL A CA 1
ATOM 1227 C C . VAL A 1 159 ? -6.932 2.740 5.071 1.00 97.88 159 VAL A C 1
ATOM 1229 O O . VAL A 1 159 ? -6.827 1.562 4.732 1.00 97.88 159 VAL A O 1
ATOM 1232 N N . VAL A 1 160 ? -6.330 3.729 4.412 1.00 98.31 160 VAL A N 1
ATOM 1233 C CA . VAL A 1 160 ? -5.532 3.493 3.204 1.00 98.31 160 VAL A CA 1
ATOM 1234 C C . VAL A 1 160 ? -4.077 3.901 3.381 1.00 98.31 160 VAL A C 1
ATOM 1236 O O . VAL A 1 160 ? -3.782 4.894 4.055 1.00 98.31 160 VAL A O 1
ATOM 1239 N N . ALA A 1 161 ? -3.171 3.159 2.743 1.00 98.38 161 ALA A N 1
ATOM 1240 C CA . ALA A 1 161 ? -1.750 3.483 2.732 1.00 98.38 161 ALA A CA 1
ATOM 1241 C C . ALA A 1 161 ? -1.038 3.038 1.447 1.00 98.38 161 ALA A C 1
ATOM 1243 O O . ALA A 1 161 ? -1.402 2.039 0.827 1.00 98.38 161 ALA A O 1
ATOM 1244 N N . VAL A 1 162 ? 0.033 3.753 1.098 1.00 98.00 162 VAL A N 1
ATOM 1245 C CA . VAL A 1 162 ? 1.118 3.228 0.260 1.00 98.00 162 VAL A CA 1
ATOM 1246 C C . VAL A 1 162 ? 2.317 2.986 1.167 1.00 98.00 162 VAL A C 1
ATOM 1248 O O . VAL A 1 162 ? 2.802 3.920 1.808 1.00 98.00 162 VAL A O 1
ATOM 1251 N N . LEU A 1 163 ? 2.811 1.751 1.200 1.00 97.88 163 LEU A N 1
ATOM 1252 C CA . LEU A 1 163 ? 4.071 1.423 1.858 1.00 97.88 163 LEU A CA 1
ATOM 1253 C C . LEU A 1 163 ? 5.195 1.405 0.848 1.00 97.88 163 LEU A C 1
ATOM 1255 O O . LEU A 1 163 ? 5.109 0.749 -0.191 1.00 97.88 163 LEU A O 1
ATOM 1259 N N . TRP A 1 164 ? 6.276 2.089 1.187 1.00 96.31 164 TRP A N 1
ATOM 1260 C CA . TRP A 1 164 ? 7.468 2.115 0.367 1.00 96.31 164 TRP A CA 1
ATOM 1261 C C . TRP A 1 164 ? 8.684 1.671 1.173 1.00 96.31 164 TRP A C 1
ATOM 1263 O O . TRP A 1 164 ? 9.163 2.395 2.045 1.00 96.31 164 TRP A O 1
ATOM 1273 N N . LYS A 1 165 ? 9.197 0.476 0.858 1.00 93.88 165 LYS A N 1
ATOM 1274 C CA . LYS A 1 165 ? 10.506 0.023 1.334 1.00 93.88 165 LYS A CA 1
ATOM 1275 C C . LYS A 1 165 ? 11.597 0.615 0.450 1.00 93.88 165 LYS A C 1
ATOM 1277 O O . LYS A 1 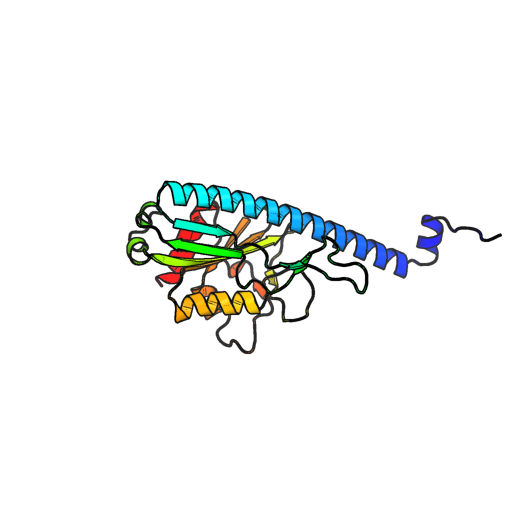165 ? 11.668 0.319 -0.745 1.00 93.88 165 LYS A O 1
ATOM 1282 N N . ASN A 1 166 ? 12.434 1.447 1.046 1.00 91.81 166 ASN A N 1
ATOM 1283 C CA . ASN A 1 166 ? 13.535 2.134 0.393 1.00 91.81 166 ASN A CA 1
ATOM 1284 C C . ASN A 1 166 ? 14.818 1.763 1.133 1.00 91.81 166 ASN A C 1
ATOM 1286 O O . ASN A 1 166 ? 15.131 2.354 2.170 1.00 91.81 166 ASN A O 1
ATOM 1290 N N . GLU A 1 167 ? 15.500 0.734 0.625 1.00 87.81 167 GLU A N 1
ATOM 1291 C CA . GLU A 1 167 ? 16.579 0.038 1.339 1.00 87.81 167 GLU A CA 1
ATOM 1292 C C . GLU A 1 167 ? 16.068 -0.528 2.682 1.00 87.81 167 GLU A C 1
ATOM 1294 O O . GLU A 1 167 ? 15.087 -1.285 2.720 1.00 87.81 167 GLU A O 1
ATOM 1299 N N . ASP A 1 168 ? 16.705 -0.147 3.787 1.00 88.56 168 ASP A N 1
ATOM 1300 C CA . ASP A 1 168 ? 16.355 -0.591 5.137 1.00 88.56 168 ASP A CA 1
ATOM 1301 C C . ASP A 1 168 ? 15.267 0.267 5.791 1.00 88.56 168 ASP A C 1
ATOM 1303 O O . ASP A 1 168 ? 14.795 -0.055 6.878 1.00 88.56 168 ASP A O 1
ATOM 1307 N N . ARG A 1 169 ? 14.813 1.327 5.116 1.00 93.38 169 ARG A N 1
ATOM 1308 C CA . ARG A 1 169 ? 13.798 2.245 5.638 1.00 93.38 169 ARG A CA 1
ATOM 1309 C C . ARG A 1 169 ? 12.422 1.932 5.075 1.00 93.38 169 ARG A C 1
ATOM 1311 O O . ARG A 1 169 ? 12.285 1.474 3.936 1.00 93.38 169 ARG A O 1
ATOM 1318 N N . ILE A 1 170 ? 11.393 2.236 5.858 1.00 96.19 170 ILE A N 1
ATOM 1319 C CA . ILE A 1 170 ? 9.998 2.064 5.463 1.00 96.19 170 ILE A CA 1
ATOM 1320 C C . ILE A 1 170 ? 9.283 3.404 5.617 1.00 96.19 170 ILE A C 1
ATOM 1322 O O . ILE A 1 170 ? 9.303 4.016 6.684 1.00 96.19 170 ILE A O 1
ATOM 1326 N N . GLY A 1 171 ? 8.666 3.858 4.530 1.00 97.56 171 GLY A N 1
ATOM 1327 C CA . GLY A 1 171 ? 7.805 5.031 4.511 1.00 97.56 171 GLY A CA 1
ATOM 1328 C C . GLY A 1 171 ? 6.340 4.632 4.369 1.00 97.56 171 GLY A C 1
ATOM 1329 O O . GLY A 1 171 ? 6.013 3.721 3.602 1.00 97.56 171 GLY A O 1
ATOM 1330 N N . VAL A 1 172 ? 5.461 5.347 5.068 1.00 98.38 172 VAL A N 1
ATOM 1331 C CA . VAL A 1 172 ? 4.004 5.231 4.979 1.00 98.38 172 VAL A CA 1
ATOM 1332 C C . VAL A 1 172 ? 3.438 6.528 4.415 1.00 98.38 172 VAL A C 1
ATOM 1334 O O . VAL A 1 172 ? 3.559 7.585 5.030 1.00 98.38 172 VAL A O 1
ATOM 1337 N N . LEU A 1 173 ? 2.803 6.453 3.247 1.00 97.94 173 LEU A N 1
ATOM 1338 C CA . LEU A 1 173 ? 1.991 7.545 2.716 1.00 97.94 173 LEU A CA 1
ATOM 1339 C C . LEU A 1 173 ? 0.529 7.241 3.036 1.00 97.94 173 LEU A C 1
ATOM 1341 O O . LEU A 1 173 ? -0.028 6.268 2.532 1.00 97.94 173 LEU A O 1
ATOM 1345 N N . THR A 1 174 ? -0.076 8.049 3.895 1.00 98.00 174 THR A N 1
ATOM 1346 C CA . THR A 1 174 ? -1.457 7.882 4.373 1.00 98.00 174 THR A CA 1
ATOM 1347 C C . THR A 1 174 ? -2.478 8.465 3.396 1.00 98.00 174 THR A C 1
ATOM 1349 O O . THR A 1 174 ? -2.150 9.347 2.600 1.00 98.00 174 THR A O 1
ATOM 1352 N N . GLY A 1 175 ? -3.742 8.031 3.485 1.00 95.88 175 GLY A N 1
ATOM 1353 C CA . GLY A 1 175 ? -4.838 8.598 2.681 1.00 95.88 175 GLY A CA 1
ATOM 1354 C C . GLY A 1 175 ? -4.922 10.125 2.746 1.00 95.88 175 GLY A C 1
ATOM 1355 O O . GLY A 1 175 ? -4.989 10.786 1.711 1.00 95.88 175 GLY A O 1
ATOM 1356 N N . ARG A 1 176 ? -4.781 10.700 3.945 1.00 95.06 176 ARG A N 1
ATOM 1357 C CA . ARG A 1 176 ? -4.759 12.154 4.149 1.00 95.06 176 ARG A CA 1
ATOM 1358 C C . ARG A 1 176 ? -3.614 12.838 3.401 1.00 95.06 176 ARG A C 1
ATOM 1360 O O . ARG A 1 176 ? -3.828 13.855 2.746 1.00 95.06 176 ARG A O 1
ATOM 1367 N N . GLN A 1 177 ? -2.400 12.288 3.466 1.00 95.75 177 GLN A N 1
ATOM 1368 C CA . GLN A 1 177 ? -1.256 12.830 2.722 1.00 95.75 177 GLN A CA 1
ATOM 1369 C C . GLN A 1 177 ? -1.475 12.733 1.209 1.00 95.75 177 GLN A C 1
ATOM 1371 O O . GLN A 1 177 ? -1.165 13.691 0.501 1.00 95.75 177 GLN A O 1
ATOM 1376 N N . MET A 1 178 ? -2.053 11.628 0.720 1.00 95.44 178 MET A N 1
ATOM 1377 C CA . MET A 1 178 ? -2.402 11.478 -0.696 1.00 95.44 178 MET A CA 1
ATOM 1378 C C . MET A 1 178 ? -3.379 12.569 -1.140 1.00 95.44 178 MET A C 1
ATOM 1380 O O . MET A 1 178 ? -3.098 13.252 -2.119 1.00 95.44 178 MET A O 1
ATOM 1384 N N . VAL A 1 179 ? -4.472 12.789 -0.402 1.00 93.50 179 VAL A N 1
ATOM 1385 C CA . VAL A 1 179 ? -5.469 13.827 -0.721 1.00 93.50 179 VAL A CA 1
ATOM 1386 C C . VAL A 1 179 ? -4.851 15.226 -0.702 1.00 93.50 179 VAL A C 1
ATOM 1388 O O . VAL A 1 179 ? -5.042 15.996 -1.641 1.00 93.50 179 VAL A O 1
ATOM 1391 N N . ASN A 1 180 ? -4.059 15.548 0.323 1.00 92.12 180 ASN A N 1
ATOM 1392 C CA . ASN A 1 180 ? -3.453 16.875 0.464 1.00 92.12 180 ASN A CA 1
ATOM 1393 C C . ASN A 1 180 ? -2.429 17.179 -0.638 1.00 92.12 180 ASN A C 1
ATOM 1395 O O . ASN A 1 180 ? -2.311 18.318 -1.086 1.00 92.12 180 ASN A O 1
ATOM 1399 N N . ARG A 1 181 ? -1.662 16.170 -1.064 1.00 88.81 181 ARG A N 1
ATOM 1400 C CA . ARG A 1 181 ? -0.631 16.314 -2.103 1.00 88.81 181 ARG A CA 1
ATOM 1401 C C . ARG A 1 181 ? -1.179 16.164 -3.518 1.00 88.81 181 ARG A C 1
ATOM 1403 O O . ARG A 1 181 ? -0.542 16.634 -4.458 1.00 88.81 181 ARG A O 1
ATOM 1410 N N . TYR A 1 182 ? -2.340 15.536 -3.672 1.00 87.44 182 TYR A N 1
ATOM 1411 C CA . TYR A 1 182 ? -3.003 15.318 -4.951 1.00 87.44 182 TYR A CA 1
ATOM 1412 C C . TYR A 1 182 ? -4.474 15.780 -4.912 1.00 87.44 182 TYR A C 1
ATOM 1414 O O . TYR A 1 182 ? -5.389 14.964 -5.039 1.00 87.44 182 TYR A O 1
ATOM 1422 N N . PRO A 1 183 ? -4.719 17.097 -4.749 1.00 78.75 183 PRO A N 1
ATOM 1423 C CA . PRO A 1 183 ? -6.076 17.635 -4.668 1.00 78.75 183 PRO A CA 1
ATOM 1424 C C . PRO A 1 183 ? -6.785 17.666 -6.033 1.00 78.75 183 PRO A C 1
ATOM 1426 O O . PRO A 1 183 ? -7.995 17.469 -6.104 1.00 78.75 183 PRO A O 1
ATOM 1429 N N . ASP A 1 184 ? -6.044 17.890 -7.128 1.00 84.50 184 ASP A N 1
ATOM 1430 C CA . ASP A 1 184 ? -6.579 17.909 -8.496 1.00 84.50 184 ASP A CA 1
ATOM 1431 C C . ASP A 1 184 ? -6.326 16.577 -9.198 1.00 84.50 184 ASP A C 1
ATOM 1433 O O . ASP A 1 184 ? -5.270 16.364 -9.792 1.00 84.50 184 ASP A O 1
ATOM 1437 N N . ARG A 1 185 ? -7.339 15.708 -9.203 1.00 75.56 185 ARG A N 1
ATOM 1438 C CA . ARG A 1 185 ? -7.273 14.381 -9.828 1.00 75.56 185 ARG A CA 1
ATOM 1439 C C . ARG A 1 185 ? -6.961 14.406 -11.326 1.00 75.56 185 ARG A C 1
ATOM 1441 O O . ARG A 1 185 ? -6.440 13.416 -11.842 1.00 75.56 185 ARG A O 1
ATOM 1448 N N . ALA A 1 186 ? -7.208 15.508 -12.034 1.00 78.62 186 ALA A N 1
ATOM 1449 C CA . ALA A 1 186 ? -6.884 15.607 -13.457 1.00 78.62 186 ALA A CA 1
ATOM 1450 C C . ALA A 1 186 ? -5.367 15.682 -13.716 1.00 78.62 186 ALA A C 1
ATOM 1452 O O . ALA A 1 186 ? -4.916 15.394 -14.829 1.00 78.62 186 ALA A O 1
ATOM 1453 N N . LYS A 1 187 ? -4.568 16.040 -12.702 1.00 82.19 187 LYS A N 1
ATOM 1454 C CA . LYS A 1 187 ? -3.116 16.232 -12.812 1.00 82.19 187 LYS A CA 1
ATOM 1455 C C . LYS A 1 187 ? -2.377 15.460 -11.713 1.00 82.19 187 LYS A C 1
ATOM 1457 O O . LYS A 1 187 ? -1.987 16.060 -10.713 1.00 82.19 187 LYS A O 1
ATOM 1462 N N . PRO A 1 188 ? -2.174 14.134 -11.874 1.00 79.25 188 PRO A N 1
ATOM 1463 C CA . PRO A 1 188 ? -1.411 13.348 -10.910 1.00 79.25 188 PRO A CA 1
ATOM 1464 C C . PRO A 1 188 ? -0.032 13.952 -10.669 1.00 79.25 188 PRO A C 1
ATOM 1466 O O . PRO A 1 188 ? 0.616 14.367 -11.639 1.00 79.25 188 PRO A O 1
ATOM 1469 N N . PRO A 1 189 ? 0.446 13.977 -9.406 1.00 87.12 189 PRO A N 1
ATOM 1470 C CA . PRO A 1 189 ? 1.830 14.328 -9.146 1.00 87.12 189 PRO A CA 1
ATOM 1471 C C . PRO A 1 189 ? 2.723 13.379 -9.945 1.00 87.12 189 PRO A C 1
ATOM 1473 O O . PRO A 1 189 ? 2.361 12.233 -10.199 1.00 87.12 189 PRO A O 1
ATOM 1476 N N . THR A 1 190 ? 3.900 13.835 -10.364 1.00 89.00 190 THR A N 1
ATOM 1477 C CA . THR A 1 190 ? 4.853 12.972 -11.081 1.00 89.00 190 THR A CA 1
ATOM 1478 C C . THR A 1 190 ? 5.610 12.038 -10.137 1.00 89.00 190 THR A C 1
ATOM 1480 O O . THR A 1 190 ? 6.163 11.021 -10.565 1.00 89.00 190 THR A O 1
ATOM 1483 N N . SER A 1 191 ? 5.658 12.387 -8.853 1.00 93.25 191 SER A N 1
ATOM 1484 C CA . SER A 1 191 ? 6.291 11.621 -7.785 1.00 93.25 191 SER A CA 1
ATOM 1485 C C . SER A 1 191 ? 5.825 12.097 -6.411 1.00 93.25 191 SER A C 1
ATOM 1487 O O . SER A 1 191 ? 5.330 13.212 -6.283 1.00 93.25 191 SER A O 1
ATOM 1489 N N . PHE A 1 192 ? 6.043 11.255 -5.404 1.00 94.44 192 PHE A N 1
ATOM 1490 C CA . PHE A 1 192 ? 6.083 11.640 -3.995 1.00 94.44 192 PHE A CA 1
ATOM 1491 C C . PHE A 1 192 ? 7.538 11.639 -3.536 1.00 94.44 192 PHE A C 1
ATOM 1493 O O . PHE A 1 192 ? 8.271 10.687 -3.826 1.00 94.44 192 PHE A O 1
ATOM 1500 N N . GLU A 1 193 ? 7.965 12.689 -2.853 1.00 94.94 193 GLU A N 1
ATOM 1501 C CA . GLU A 1 193 ? 9.298 12.759 -2.257 1.00 94.94 193 GLU A CA 1
ATOM 1502 C C . GLU A 1 193 ? 9.324 11.931 -0.967 1.00 94.94 193 GLU A C 1
ATOM 1504 O O . GLU A 1 193 ? 8.298 11.746 -0.320 1.00 94.94 193 GLU A O 1
ATOM 1509 N N . TRP A 1 194 ? 10.489 11.433 -0.551 1.00 94.50 194 TRP A N 1
ATOM 1510 C CA . TRP A 1 194 ? 10.616 10.652 0.689 1.00 94.50 194 TRP A CA 1
ATOM 1511 C C . TRP A 1 194 ? 10.082 11.412 1.915 1.00 94.50 194 TRP A C 1
ATOM 1513 O O . TRP A 1 194 ? 9.483 10.814 2.801 1.00 94.50 194 TRP A O 1
ATOM 1523 N N . ALA A 1 195 ? 10.232 12.740 1.929 1.00 94.19 195 ALA A N 1
ATOM 1524 C CA . ALA A 1 195 ? 9.707 13.618 2.974 1.00 94.19 195 ALA A CA 1
ATOM 1525 C C . ALA A 1 195 ? 8.166 13.663 3.049 1.00 94.19 195 ALA A C 1
ATOM 1527 O O . ALA A 1 195 ? 7.624 14.157 4.034 1.00 94.19 195 ALA A O 1
ATOM 1528 N N . ASP A 1 196 ? 7.460 13.159 2.032 1.00 94.94 196 ASP A N 1
ATOM 1529 C CA . ASP A 1 196 ? 5.998 13.041 2.047 1.00 94.94 196 ASP A CA 1
ATOM 1530 C C . ASP A 1 196 ? 5.511 11.836 2.859 1.00 94.94 196 ASP A C 1
ATOM 1532 O O . ASP A 1 196 ? 4.326 11.759 3.181 1.00 94.94 196 ASP A O 1
ATOM 1536 N N . PHE A 1 197 ? 6.406 10.898 3.174 1.00 97.06 197 PHE A N 1
ATOM 1537 C CA . PHE A 1 197 ? 6.098 9.672 3.897 1.00 97.06 197 PHE A CA 1
ATOM 1538 C C . PHE A 1 197 ? 6.396 9.845 5.385 1.00 97.06 197 PHE A C 1
ATOM 1540 O O . PHE A 1 197 ? 7.436 10.382 5.774 1.00 97.06 197 PHE A O 1
ATOM 1547 N N . GLU A 1 198 ? 5.513 9.319 6.228 1.00 97.25 198 GLU A N 1
ATOM 1548 C CA . GLU A 1 198 ? 5.837 9.105 7.635 1.00 97.25 198 GLU A CA 1
ATOM 1549 C C . GLU A 1 198 ? 6.766 7.890 7.744 1.00 97.25 198 GLU A C 1
ATOM 1551 O O . GLU A 1 198 ? 6.469 6.813 7.225 1.00 97.25 198 GLU A O 1
ATOM 1556 N N . GLN A 1 199 ? 7.930 8.080 8.360 1.00 96.69 199 GLN A N 1
ATOM 1557 C CA . GLN A 1 199 ? 8.955 7.045 8.464 1.00 96.69 199 GLN A CA 1
ATOM 1558 C C . GLN A 1 199 ? 8.692 6.180 9.694 1.00 96.69 199 GLN A C 1
ATOM 1560 O O . GLN A 1 199 ? 8.422 6.707 10.772 1.00 96.69 199 GLN A O 1
ATOM 1565 N N . ILE A 1 200 ? 8.787 4.862 9.525 1.00 97.06 200 ILE A N 1
ATOM 1566 C CA . ILE A 1 200 ? 8.617 3.891 10.608 1.00 97.06 200 ILE A CA 1
ATOM 1567 C C . ILE A 1 200 ? 9.850 3.000 10.726 1.00 97.06 200 ILE A C 1
ATOM 1569 O O . ILE A 1 200 ? 10.446 2.607 9.720 1.00 97.06 200 ILE A O 1
ATOM 1573 N N . ASP A 1 201 ? 10.190 2.641 11.961 1.00 94.31 201 ASP A N 1
ATOM 1574 C CA . ASP A 1 201 ? 11.335 1.774 12.258 1.00 94.31 201 ASP A CA 1
ATOM 1575 C C . ASP A 1 201 ? 10.963 0.294 12.161 1.00 94.31 201 ASP A C 1
ATOM 1577 O O . ASP A 1 201 ? 11.799 -0.563 11.874 1.00 94.31 201 ASP A O 1
ATOM 1581 N N . ARG A 1 202 ? 9.691 -0.026 12.423 1.00 93.88 202 ARG A N 1
ATOM 1582 C CA . ARG A 1 202 ? 9.192 -1.400 12.435 1.00 93.88 202 ARG A CA 1
ATOM 1583 C C . ARG A 1 202 ? 7.961 -1.516 11.562 1.00 93.88 202 ARG A C 1
ATOM 1585 O O . ARG A 1 202 ? 7.038 -0.712 11.648 1.00 93.88 202 ARG A O 1
ATOM 1592 N N . LEU A 1 203 ? 7.923 -2.571 10.754 1.00 94.00 203 LEU A N 1
ATOM 1593 C CA . LEU A 1 203 ? 6.818 -2.812 9.832 1.00 94.00 203 LEU A CA 1
ATOM 1594 C C . LEU A 1 203 ? 5.467 -2.915 10.558 1.00 94.00 203 LEU A C 1
ATOM 1596 O O . LEU A 1 203 ? 4.466 -2.436 10.047 1.00 94.00 203 LEU A O 1
ATOM 1600 N N . ASP A 1 204 ? 5.431 -3.456 11.775 1.00 93.38 204 ASP A N 1
ATOM 1601 C CA . ASP A 1 204 ? 4.213 -3.568 12.589 1.00 93.38 204 ASP A CA 1
ATOM 1602 C C . ASP A 1 204 ? 3.615 -2.220 13.052 1.00 93.38 204 ASP A C 1
ATOM 1604 O O . ASP A 1 204 ? 2.533 -2.191 13.633 1.00 93.38 204 ASP A O 1
ATOM 1608 N N . GLN A 1 205 ? 4.271 -1.092 12.778 1.00 95.69 205 GLN A N 1
ATOM 1609 C CA . GLN A 1 205 ? 3.755 0.243 13.094 1.00 95.69 205 GLN A CA 1
ATOM 1610 C C . GLN A 1 205 ? 2.905 0.835 11.965 1.00 95.69 205 GLN A C 1
ATOM 1612 O O . GLN A 1 205 ? 2.183 1.807 12.192 1.00 95.69 205 GLN A O 1
ATOM 1617 N N . TRP A 1 206 ? 2.954 0.273 10.751 1.00 96.81 206 TRP A N 1
ATOM 1618 C CA . TRP A 1 206 ? 2.380 0.935 9.577 1.00 96.81 206 TRP A CA 1
ATOM 1619 C C . TRP A 1 206 ? 0.871 1.174 9.696 1.00 96.81 206 TRP A C 1
ATOM 1621 O O . TRP A 1 206 ? 0.374 2.227 9.295 1.00 96.81 206 TRP A O 1
ATOM 1631 N N . LEU A 1 207 ? 0.141 0.216 10.278 1.00 96.25 207 LEU A N 1
ATOM 1632 C CA . LEU A 1 207 ? -1.312 0.299 10.401 1.00 96.25 207 LEU A CA 1
ATOM 1633 C C . LEU A 1 207 ? -1.728 1.387 11.393 1.00 96.25 207 LEU A C 1
ATOM 1635 O O . LEU A 1 207 ? -2.697 2.096 11.140 1.00 96.25 207 LEU A O 1
ATOM 1639 N N . LEU A 1 208 ? -0.964 1.573 12.474 1.00 95.56 208 LEU A N 1
ATOM 1640 C CA . LEU A 1 208 ? -1.175 2.668 13.421 1.00 95.56 208 LEU A CA 1
ATOM 1641 C C . LEU A 1 208 ? -1.029 4.028 12.724 1.00 95.56 208 LEU A C 1
ATOM 1643 O O . LEU A 1 208 ? -1.881 4.902 12.889 1.00 95.56 208 LEU A O 1
ATOM 1647 N N . VAL A 1 209 ? 0.025 4.191 11.920 1.00 96.38 209 VAL A N 1
ATOM 1648 C CA . VAL A 1 209 ? 0.284 5.417 11.149 1.00 96.38 209 VAL A CA 1
ATOM 1649 C C . VAL A 1 209 ? -0.844 5.693 10.151 1.00 96.38 209 VAL A C 1
ATOM 1651 O O . VAL A 1 209 ? -1.441 6.772 10.157 1.00 96.38 209 VAL A O 1
ATOM 1654 N N . ALA A 1 210 ? -1.210 4.694 9.344 1.00 93.88 210 ALA A N 1
ATOM 1655 C CA . ALA A 1 210 ? -2.297 4.808 8.373 1.00 93.88 210 ALA A CA 1
ATOM 1656 C C . ALA A 1 210 ? -3.638 5.159 9.038 1.00 93.88 210 ALA A C 1
ATOM 1658 O O . ALA A 1 210 ? -4.374 6.026 8.560 1.00 93.88 210 ALA A O 1
ATOM 1659 N N . ALA A 1 211 ? -3.940 4.523 10.170 1.00 94.44 211 ALA A N 1
ATOM 1660 C CA . ALA A 1 211 ? -5.171 4.734 10.914 1.00 94.44 211 ALA A CA 1
ATOM 1661 C C . ALA A 1 211 ? -5.261 6.133 11.543 1.00 94.44 211 ALA A C 1
ATOM 1663 O O . ALA A 1 211 ? -6.327 6.746 11.514 1.00 94.44 211 ALA A O 1
ATOM 1664 N N . ARG A 1 212 ? -4.150 6.689 12.044 1.00 92.88 212 ARG A N 1
ATOM 1665 C CA . ARG A 1 212 ? -4.097 8.093 12.494 1.00 92.88 212 ARG A CA 1
ATOM 1666 C C . ARG A 1 212 ? -4.391 9.063 11.354 1.00 92.88 212 ARG A C 1
ATOM 1668 O O . ARG A 1 212 ? -5.120 10.033 11.563 1.00 92.88 212 ARG A O 1
ATOM 1675 N N . GLY A 1 213 ? -3.888 8.770 10.154 1.00 88.94 213 GLY A N 1
ATOM 1676 C CA . GLY A 1 213 ? -4.220 9.524 8.946 1.00 88.94 213 GLY A CA 1
ATOM 1677 C C . GLY A 1 213 ? -5.711 9.480 8.592 1.00 88.94 213 GLY A C 1
ATOM 1678 O O . GLY A 1 213 ? -6.227 10.460 8.078 1.00 88.94 213 GLY A O 1
ATOM 1679 N N . ALA A 1 214 ? -6.414 8.386 8.904 1.00 90.06 214 ALA A N 1
ATOM 1680 C CA . ALA A 1 214 ? -7.859 8.251 8.681 1.00 90.06 214 ALA A CA 1
ATOM 1681 C C . ALA A 1 214 ? -8.740 8.926 9.751 1.00 90.06 214 ALA A C 1
ATOM 1683 O O . ALA A 1 214 ? -9.936 9.111 9.532 1.00 90.06 214 ALA A O 1
ATOM 1684 N N . LEU A 1 215 ? -8.169 9.257 10.910 1.00 87.81 215 LEU A N 1
ATOM 1685 C CA . LEU A 1 215 ? -8.861 9.883 12.043 1.00 87.81 215 LEU A CA 1
ATOM 1686 C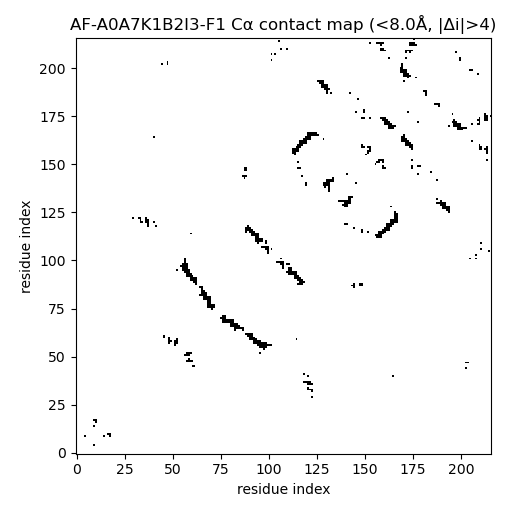 C . LEU A 1 215 ? -8.683 11.407 12.112 1.00 87.81 215 LEU A C 1
ATOM 1688 O O . LEU A 1 215 ? -9.272 12.030 12.995 1.00 87.81 215 LEU A O 1
ATOM 1692 N N . SER A 1 216 ? -7.837 11.985 11.255 1.00 82.06 216 SER A N 1
ATOM 1693 C CA . SER A 1 216 ? -7.451 13.404 11.290 1.00 82.06 216 SER A CA 1
ATOM 1694 C C . SER A 1 216 ? -8.017 14.190 10.120 1.00 82.06 216 SER A C 1
ATOM 1696 O O . SER A 1 216 ? -8.252 15.402 10.304 1.00 82.06 216 SER A O 1
#

Radius of gyration: 21.48 Å; Cα contacts (8 Å, |Δi|>4): 354; chains: 1; bounding box: 53×43×67 Å